Protein AF-A0A6B2LDW1-F1 (afdb_monomer)

Mean predicted aligned error: 9.7 Å

pLDDT: mean 86.17, std 16.66, range [39.03, 98.69]

Nearest PDB structures (foldseek):
  2ije-assembly1_S  TM=9.402E-01  e=8.474E-09  Mus musculus
  3qxl-assembly1_A  TM=9.748E-01  e=2.095E-08  Homo sapiens
  4urz-assembly1_S  TM=8.364E-01  e=1.600E-09  Homo sapiens
  3qxl-assembly2_B  TM=9.728E-01  e=4.080E-08  Homo sapiens
  2byv-assembly1_E  TM=8.819E-01  e=1.676E-06  Mus musculus

InterPro domains:
  IPR001895 Ras guanine-nucleotide exchange factors catalytic domain [PF00617] (77-226)
  IPR001895 Ras guanine-nucleotide exchange factors catalytic domain [PS50009] (74-226)
  IPR001895 Ras guanine-nucleotide exchange factors catalytic domain [SM00147] (70-226)
  IPR008937 Ras-like guanine nucleotide exchange factor [PTHR23113] (3-226)
  IPR023578 Ras guanine nucleotide exchange factor domain superfamily [SSF48366] (2-226)
  IPR036964 Ras guanine-nucleotide exchange factor, catalytic domain superfamily [G3DSA:1.10.840.10] (64-226)

Radius of gyration: 23.69 Å; Cα contacts (8 Å, |Δi|>4): 166; chains: 1; bounding box: 46×39×71 Å

Solvent-accessible surface area (backbone atoms only — not comparable to full-atom values): 12938 Å² total; per-residue (Å²): 110,69,68,59,51,48,54,52,48,41,57,70,41,94,58,33,61,60,48,71,38,68,68,52,33,50,52,52,51,50,49,49,70,77,52,84,45,75,71,55,56,58,51,53,65,55,54,79,68,62,90,70,76,80,75,77,78,79,90,71,95,69,82,89,80,77,90,73,56,74,88,78,50,57,48,69,60,53,40,48,53,52,49,53,53,50,48,60,34,53,75,61,43,55,73,71,26,60,45,93,53,24,62,76,46,98,60,14,75,78,50,12,45,42,56,49,49,42,55,49,48,42,51,48,54,19,50,50,53,48,50,55,46,68,68,42,87,48,59,68,57,31,28,54,47,48,49,49,52,48,52,29,38,54,52,20,55,78,54,37,30,47,45,64,30,48,30,48,52,55,31,54,69,28,68,86,50,59,68,43,52,73,26,66,72,67,45,56,67,68,54,51,53,53,49,52,52,52,48,58,38,67,30,68,61,84,78,27,45,52,41,54,53,54,60,69,69,52,57,93,88,57,77,66,40,111

Structure (mmCIF, N/CA/C/O backbone):
data_AF-A0A6B2LDW1-F1
#
_entry.id   AF-A0A6B2LDW1-F1
#
loop_
_atom_site.group_PDB
_atom_site.id
_atom_site.type_symbol
_atom_site.label_atom_id
_atom_site.label_alt_id
_atom_site.label_comp_id
_atom_site.label_asym_id
_atom_site.label_entity_id
_atom_site.label_seq_id
_atom_site.pdbx_PDB_ins_code
_atom_site.Cartn_x
_atom_site.Cartn_y
_atom_site.Cartn_z
_atom_site.occupancy
_atom_site.B_iso_or_equiv
_atom_site.auth_seq_id
_atom_site.auth_comp_id
_atom_site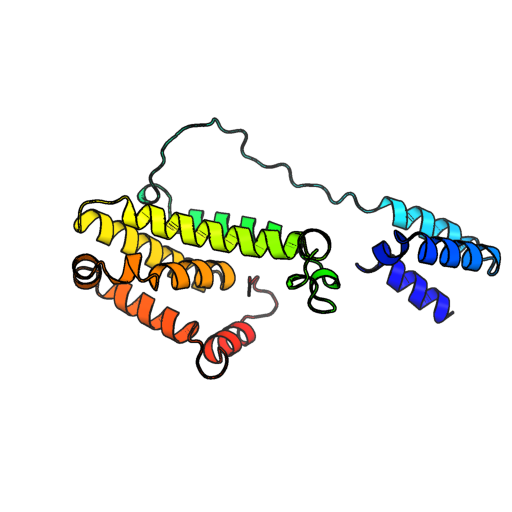.auth_asym_id
_atom_site.auth_atom_id
_atom_site.pdbx_PDB_model_num
ATOM 1 N N . MET A 1 1 ? 22.329 -15.944 -38.509 1.00 60.09 1 MET A N 1
ATOM 2 C CA . MET A 1 1 ? 21.035 -16.367 -37.919 1.00 60.09 1 MET A CA 1
ATOM 3 C C . MET A 1 1 ? 20.907 -15.996 -36.440 1.00 60.09 1 MET A C 1
ATOM 5 O O . MET A 1 1 ? 19.969 -15.282 -36.121 1.00 60.09 1 MET A O 1
ATOM 9 N N . ALA A 1 2 ? 21.839 -16.378 -35.551 1.00 74.50 2 ALA A N 1
ATOM 10 C CA . ALA A 1 2 ? 21.752 -16.047 -34.116 1.00 74.50 2 ALA A CA 1
ATOM 11 C C . ALA A 1 2 ? 21.755 -14.531 -33.812 1.00 74.50 2 ALA A C 1
ATOM 13 O O . ALA A 1 2 ? 20.896 -14.057 -33.080 1.00 74.50 2 ALA A O 1
ATOM 14 N N . ILE A 1 3 ? 22.647 -13.757 -34.447 1.00 77.00 3 ILE A N 1
ATOM 15 C CA . ILE A 1 3 ? 22.740 -12.292 -34.264 1.00 77.00 3 ILE A CA 1
ATOM 16 C C . ILE A 1 3 ? 21.426 -11.591 -34.646 1.00 77.00 3 ILE A C 1
ATOM 18 O O . ILE A 1 3 ? 20.915 -10.767 -33.897 1.00 77.00 3 ILE A O 1
ATOM 22 N N . LEU A 1 4 ? 20.830 -11.976 -35.779 1.00 71.88 4 LEU A N 1
ATOM 23 C CA . LEU A 1 4 ? 19.545 -11.432 -36.232 1.00 71.88 4 LEU A CA 1
ATOM 24 C C . LEU A 1 4 ? 18.399 -11.797 -35.284 1.00 71.88 4 LEU A C 1
ATOM 26 O O . LEU A 1 4 ? 17.507 -10.984 -35.068 1.00 71.88 4 LEU A O 1
ATOM 30 N N . SER A 1 5 ? 18.428 -13.000 -34.704 1.00 76.19 5 SER A N 1
ATOM 31 C CA . SER A 1 5 ? 17.449 -13.415 -33.698 1.00 76.19 5 SER A CA 1
ATOM 32 C C . SER A 1 5 ? 17.546 -12.560 -32.437 1.00 76.19 5 SER A C 1
ATOM 34 O O . SER A 1 5 ? 16.517 -12.163 -31.906 1.00 76.19 5 SER A O 1
ATOM 36 N N . ILE A 1 6 ? 18.765 -12.236 -31.994 1.00 82.38 6 ILE A N 1
ATOM 37 C CA . ILE A 1 6 ? 19.001 -11.385 -30.821 1.00 82.38 6 ILE A CA 1
ATOM 38 C C . ILE A 1 6 ? 18.531 -9.956 -31.091 1.00 82.38 6 ILE A C 1
ATOM 40 O O . ILE A 1 6 ? 17.773 -9.424 -30.295 1.00 82.38 6 ILE A O 1
ATOM 44 N N . ILE A 1 7 ? 18.905 -9.352 -32.225 1.00 78.31 7 ILE A N 1
ATOM 45 C CA . ILE A 1 7 ? 18.465 -7.989 -32.583 1.00 78.31 7 ILE A CA 1
ATOM 46 C C . ILE A 1 7 ? 16.939 -7.926 -32.707 1.00 78.31 7 ILE A C 1
ATOM 48 O O . ILE A 1 7 ? 16.308 -6.972 -32.258 1.00 78.31 7 ILE A O 1
ATOM 52 N N . LYS A 1 8 ? 16.326 -8.962 -33.288 1.00 74.31 8 LYS A N 1
ATOM 53 C CA . LYS A 1 8 ? 14.872 -9.060 -33.408 1.00 74.31 8 LYS A CA 1
ATOM 54 C C . LYS A 1 8 ? 14.188 -9.172 -32.050 1.00 74.31 8 LYS A C 1
ATOM 56 O O . LYS A 1 8 ? 13.141 -8.563 -31.873 1.00 74.31 8 LYS A O 1
ATOM 61 N N . GLU A 1 9 ? 14.747 -9.942 -31.125 1.00 79.88 9 GLU A N 1
ATOM 62 C CA . GLU A 1 9 ? 14.213 -10.054 -29.768 1.00 79.88 9 GLU A CA 1
ATOM 63 C C . GLU A 1 9 ? 14.418 -8.750 -28.986 1.00 79.88 9 GLU A C 1
ATOM 65 O O . GLU A 1 9 ? 13.498 -8.265 -28.337 1.00 79.88 9 GLU A O 1
ATOM 70 N N . TRP A 1 10 ? 15.576 -8.109 -29.140 1.00 82.38 10 TRP A N 1
ATOM 71 C CA . TRP A 1 10 ? 15.894 -6.822 -28.522 1.00 82.38 10 TRP A CA 1
ATOM 72 C C . TRP A 1 10 ? 14.912 -5.726 -28.960 1.00 82.38 10 TRP A C 1
ATOM 74 O O . TRP A 1 10 ? 14.345 -5.036 -28.124 1.00 82.38 10 TRP A O 1
ATOM 84 N N . LEU A 1 11 ? 14.616 -5.633 -30.259 1.00 76.50 11 LEU A N 1
ATOM 85 C CA . LEU A 1 11 ? 13.654 -4.662 -30.796 1.00 76.50 11 LEU A CA 1
ATOM 86 C C . LEU A 1 11 ? 12.189 -4.964 -30.447 1.00 76.50 11 LEU A C 1
ATOM 88 O O . LEU A 1 11 ? 11.347 -4.077 -30.550 1.00 76.50 11 LEU A O 1
ATOM 92 N N . LYS A 1 12 ? 11.858 -6.217 -30.113 1.00 72.62 12 LYS A N 1
ATOM 93 C CA . LYS A 1 12 ? 10.487 -6.644 -29.781 1.00 72.62 12 LYS A CA 1
ATOM 94 C C . LYS A 1 12 ? 10.164 -6.582 -28.296 1.00 72.62 12 LYS A C 1
ATOM 96 O O . LYS A 1 12 ? 8.989 -6.548 -27.944 1.00 72.62 12 LYS A O 1
ATOM 101 N N . THR A 1 13 ? 11.184 -6.684 -27.458 1.00 73.31 13 THR A N 1
ATOM 102 C CA . THR A 1 13 ? 11.059 -6.629 -26.003 1.00 73.31 13 THR A CA 1
ATOM 103 C C . THR A 1 13 ? 11.029 -5.177 -25.529 1.00 73.31 13 THR A C 1
ATOM 105 O O . THR A 1 13 ? 11.226 -4.249 -26.313 1.00 73.31 13 THR A O 1
ATOM 108 N N . ASP A 1 14 ? 10.823 -4.973 -24.227 1.00 65.38 14 ASP A N 1
ATOM 109 C CA . ASP A 1 14 ? 10.782 -3.643 -23.597 1.00 65.38 14 ASP A CA 1
ATOM 110 C C . ASP A 1 14 ? 12.067 -2.811 -23.815 1.00 65.38 14 ASP A C 1
ATOM 112 O O . ASP A 1 14 ? 12.065 -1.597 -23.619 1.00 65.38 14 ASP A O 1
ATOM 116 N N . TYR A 1 15 ? 13.151 -3.454 -24.260 1.00 74.88 15 TYR A N 1
ATOM 117 C CA . TYR A 1 15 ? 14.449 -2.859 -24.579 1.00 74.88 15 TYR A CA 1
ATOM 118 C C . TYR A 1 15 ? 14.516 -2.215 -25.979 1.00 74.88 15 TYR A C 1
ATOM 120 O O . TYR A 1 15 ? 15.538 -1.639 -26.345 1.00 74.88 15 TYR A O 1
ATOM 128 N N . GLY A 1 16 ? 13.443 -2.261 -26.778 1.00 70.94 16 GLY A N 1
ATOM 129 C CA . GLY A 1 16 ? 13.410 -1.646 -28.113 1.00 70.94 16 GLY A CA 1
ATOM 130 C C . GLY A 1 16 ? 13.663 -0.130 -28.113 1.00 70.94 16 GLY A C 1
ATOM 131 O O . GLY A 1 16 ? 14.147 0.411 -29.107 1.00 70.94 16 GLY A O 1
ATOM 132 N N . ARG A 1 17 ? 13.417 0.548 -26.984 1.00 68.31 17 ARG A N 1
ATOM 133 C CA . ARG A 1 17 ? 13.721 1.976 -26.791 1.00 68.31 17 ARG A CA 1
ATOM 134 C C . ARG A 1 17 ? 15.203 2.294 -26.659 1.00 68.31 17 ARG A C 1
ATOM 136 O O . ARG A 1 17 ? 15.569 3.449 -26.838 1.00 68.31 17 ARG A O 1
ATOM 143 N N . ASP A 1 18 ? 16.069 1.303 -26.446 1.00 77.44 18 ASP A N 1
ATOM 144 C CA . ASP A 1 18 ? 17.518 1.523 -26.523 1.00 77.44 18 ASP A CA 1
ATOM 145 C C . ASP A 1 18 ? 17.906 2.113 -27.891 1.00 77.44 18 ASP A C 1
ATOM 147 O O . ASP A 1 18 ? 18.888 2.839 -28.005 1.00 77.44 18 ASP A O 1
ATOM 151 N N . PHE A 1 19 ? 17.108 1.851 -28.933 1.00 75.56 19 PHE A N 1
ATOM 152 C CA . PHE A 1 19 ? 17.287 2.387 -30.282 1.00 75.56 19 PHE A CA 1
ATOM 153 C C . PHE A 1 19 ? 16.626 3.760 -30.510 1.00 75.56 19 PHE A C 1
ATOM 155 O O . PHE A 1 19 ? 16.678 4.271 -31.626 1.00 75.56 19 PHE A O 1
ATOM 162 N N . GLU A 1 20 ? 16.020 4.380 -29.491 1.00 73.50 20 GLU A N 1
ATOM 163 C CA . GLU A 1 20 ? 15.745 5.827 -29.495 1.00 73.50 20 GLU A CA 1
ATOM 164 C C . GLU A 1 20 ? 17.042 6.631 -29.304 1.00 73.50 20 GLU A C 1
ATOM 166 O O . GLU A 1 20 ? 17.121 7.784 -29.731 1.00 73.50 20 GLU A O 1
ATOM 171 N N . ASP A 1 21 ? 18.079 6.017 -28.718 1.00 79.12 21 ASP A N 1
ATOM 172 C CA . ASP A 1 21 ? 19.420 6.591 -28.674 1.00 79.12 21 ASP A CA 1
ATOM 173 C C . ASP A 1 21 ? 19.982 6.754 -30.093 1.00 79.12 21 ASP A C 1
ATOM 175 O O . ASP A 1 21 ? 20.061 5.811 -30.886 1.00 79.12 21 ASP A O 1
ATOM 179 N N . GLU A 1 22 ? 20.411 7.975 -30.410 1.00 77.44 22 GLU A N 1
ATOM 180 C CA . GLU A 1 22 ? 20.857 8.360 -31.749 1.00 77.44 22 GLU A CA 1
ATOM 181 C C . GLU A 1 22 ? 22.055 7.525 -32.222 1.00 77.44 22 GLU A C 1
ATOM 183 O O . GLU A 1 22 ? 22.146 7.143 -33.395 1.00 77.44 22 GLU A O 1
ATOM 188 N N . LYS A 1 23 ? 22.964 7.183 -31.304 1.00 82.38 23 LYS A N 1
ATOM 189 C CA . LYS A 1 23 ? 24.167 6.416 -31.621 1.00 82.38 23 LYS A CA 1
ATOM 190 C C . LYS A 1 23 ? 23.817 4.961 -31.904 1.00 82.38 23 LYS A C 1
ATOM 192 O O . LYS A 1 23 ? 24.291 4.418 -32.904 1.00 82.38 23 LYS A O 1
ATOM 197 N N . LEU A 1 24 ? 22.984 4.334 -31.073 1.00 81.38 24 LEU A N 1
ATOM 198 C CA . LEU A 1 24 ? 22.562 2.951 -31.298 1.00 81.38 24 LEU A CA 1
ATOM 199 C C . LEU A 1 24 ? 21.689 2.824 -32.551 1.00 81.38 24 LEU A C 1
ATOM 201 O O . LEU A 1 24 ? 21.872 1.889 -33.331 1.00 81.38 24 LEU A O 1
ATOM 205 N N . ASN A 1 25 ? 20.809 3.793 -32.805 1.00 78.75 25 ASN A N 1
ATOM 206 C CA . ASN A 1 25 ? 20.004 3.833 -34.022 1.00 78.75 25 ASN A CA 1
ATOM 207 C C . ASN A 1 25 ? 20.870 3.973 -35.282 1.00 78.75 25 ASN A C 1
ATOM 209 O O . ASN A 1 25 ? 20.646 3.286 -36.280 1.00 78.75 25 ASN A O 1
ATOM 213 N N . THR A 1 26 ? 21.906 4.816 -35.228 1.00 81.81 26 THR A N 1
ATOM 214 C CA . THR A 1 26 ? 22.863 4.978 -36.332 1.00 81.81 26 THR A CA 1
ATOM 215 C C . THR A 1 26 ? 23.601 3.671 -36.613 1.00 81.81 26 THR A C 1
ATOM 217 O O . THR A 1 26 ? 23.694 3.256 -37.768 1.00 81.81 26 THR A O 1
ATOM 220 N N . LEU A 1 27 ? 24.064 2.980 -35.567 1.00 84.00 27 LEU A N 1
ATOM 221 C CA . LEU A 1 27 ? 24.711 1.671 -35.694 1.00 84.00 27 LEU A CA 1
ATOM 222 C C . LEU A 1 27 ? 23.750 0.608 -36.248 1.00 84.00 27 LEU A C 1
ATOM 224 O O . LEU A 1 27 ? 24.141 -0.182 -37.105 1.00 84.00 27 LEU A O 1
ATOM 228 N N . LEU A 1 28 ? 22.481 0.614 -35.825 1.00 81.06 28 LEU A N 1
ATOM 229 C CA . LEU A 1 28 ? 21.452 -0.270 -36.378 1.00 81.06 28 LEU A CA 1
ATOM 230 C C . LEU A 1 28 ? 21.213 0.017 -37.868 1.00 81.06 28 LEU A C 1
ATOM 232 O O . LEU A 1 28 ? 21.075 -0.914 -38.661 1.00 81.06 28 LEU A O 1
ATOM 236 N N . C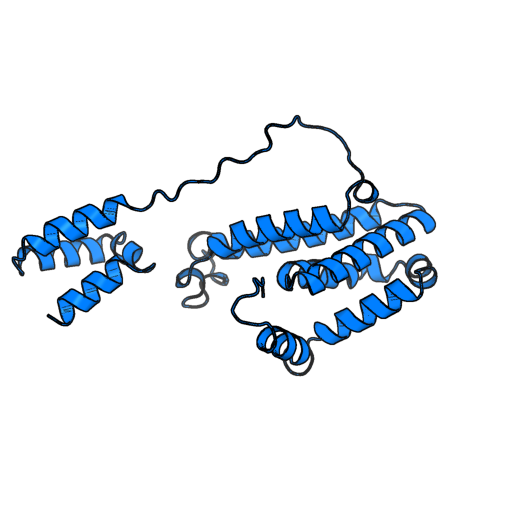YS A 1 29 ? 21.185 1.289 -38.268 1.00 76.44 29 CYS A N 1
ATOM 237 C CA . CYS A 1 29 ? 21.048 1.692 -39.667 1.00 76.44 29 CYS A CA 1
ATOM 238 C C . CYS A 1 29 ? 22.254 1.271 -40.516 1.00 76.44 29 CYS A C 1
ATOM 240 O O . CYS A 1 29 ? 22.065 0.745 -41.610 1.00 76.44 29 CYS A O 1
ATOM 242 N N . GLN A 1 30 ? 23.477 1.436 -40.008 1.00 81.62 30 GLN A N 1
ATOM 243 C CA . GLN A 1 30 ? 24.693 0.958 -40.676 1.00 81.62 30 GLN A CA 1
ATOM 244 C C . GLN A 1 30 ? 24.670 -0.564 -40.844 1.00 81.62 30 GLN A C 1
ATOM 246 O O . GLN A 1 30 ? 24.868 -1.067 -41.948 1.00 81.62 30 GLN A O 1
ATOM 251 N N . PHE A 1 31 ? 24.310 -1.292 -39.784 1.00 81.25 31 PHE A N 1
ATOM 252 C CA . PHE A 1 31 ? 24.178 -2.744 -39.826 1.00 81.25 31 PHE A CA 1
ATOM 253 C C . PHE A 1 31 ? 23.151 -3.204 -40.874 1.00 81.25 31 PHE A C 1
ATOM 255 O O . PHE A 1 31 ? 23.432 -4.131 -41.632 1.00 81.25 31 PHE A O 1
ATOM 262 N N . LYS A 1 32 ? 21.992 -2.528 -40.972 1.00 74.62 32 LYS A N 1
ATOM 263 C CA . LYS A 1 32 ? 20.973 -2.787 -42.009 1.00 74.62 32 LYS A CA 1
ATOM 264 C C . LYS A 1 32 ? 21.536 -2.641 -43.429 1.00 74.62 32 LYS A C 1
ATOM 266 O O . LYS A 1 32 ? 21.248 -3.474 -44.280 1.00 74.62 32 LYS A O 1
ATOM 271 N N . VAL A 1 33 ? 22.321 -1.590 -43.680 1.00 73.94 33 VAL A N 1
ATOM 272 C CA . VAL A 1 33 ? 22.901 -1.302 -45.006 1.00 73.94 33 VAL A CA 1
ATOM 273 C C . VAL A 1 33 ? 23.977 -2.321 -45.378 1.00 73.94 33 VAL A C 1
ATOM 275 O O . VAL A 1 33 ? 24.021 -2.786 -46.514 1.00 73.94 33 VAL A O 1
ATOM 278 N N . GLU A 1 34 ? 24.830 -2.692 -44.425 1.00 73.88 34 GLU A N 1
ATOM 279 C CA . GLU A 1 34 ? 25.913 -3.654 -44.651 1.00 73.88 34 GLU A CA 1
ATOM 280 C C . GLU A 1 34 ? 25.405 -5.097 -44.802 1.00 73.88 34 GLU A C 1
ATOM 282 O O . GLU A 1 34 ? 26.038 -5.913 -45.471 1.00 73.88 34 GLU A O 1
ATOM 287 N N . HIS A 1 35 ? 24.261 -5.424 -44.193 1.00 69.62 35 HIS A N 1
ATOM 288 C CA . HIS A 1 35 ? 23.714 -6.778 -44.136 1.00 69.62 35 HIS A CA 1
ATOM 289 C C . HIS A 1 35 ? 22.334 -6.800 -44.811 1.00 69.62 35 HIS A C 1
ATOM 291 O O . HIS A 1 35 ? 21.298 -6.758 -44.148 1.00 69.62 35 HIS A O 1
ATOM 297 N N . VAL A 1 36 ? 22.339 -6.861 -46.150 1.00 59.22 36 VAL A N 1
ATOM 298 C CA . VAL A 1 36 ? 21.156 -6.803 -47.032 1.00 59.22 36 VAL A CA 1
ATOM 299 C C . VAL A 1 36 ? 20.178 -7.948 -46.741 1.00 59.22 36 VAL A C 1
ATOM 301 O O . VAL A 1 36 ? 20.240 -9.031 -47.323 1.00 59.22 36 VAL A O 1
ATOM 304 N N . HIS A 1 37 ? 19.238 -7.704 -45.835 1.00 60.69 37 HIS A N 1
ATOM 305 C CA . HIS A 1 37 ? 18.076 -8.554 -45.620 1.00 60.69 37 HIS A CA 1
ATOM 306 C C . HIS A 1 37 ? 16.816 -7.692 -45.743 1.00 60.69 37 HIS A C 1
ATOM 308 O O . HIS A 1 37 ? 16.375 -7.092 -44.765 1.00 60.69 37 HIS A O 1
ATOM 314 N N . ASP A 1 38 ? 16.194 -7.669 -46.927 1.00 58.28 38 ASP A N 1
ATOM 315 C CA . ASP A 1 38 ? 14.941 -6.937 -47.214 1.00 58.28 38 ASP A CA 1
ATOM 316 C C . ASP A 1 38 ? 13.814 -7.238 -46.204 1.00 58.28 38 ASP A C 1
ATOM 318 O O . ASP A 1 38 ? 12.991 -6.384 -45.868 1.00 58.28 38 ASP A O 1
ATOM 322 N N . TYR A 1 39 ? 13.819 -8.449 -45.640 1.00 55.41 39 TYR A N 1
ATOM 323 C CA . TYR A 1 39 ? 12.903 -8.880 -44.582 1.00 55.41 39 TYR A CA 1
ATOM 324 C C . TYR A 1 39 ? 13.119 -8.147 -43.240 1.00 55.41 39 TYR A C 1
ATOM 326 O O . TYR A 1 39 ? 12.173 -7.951 -42.476 1.00 55.41 39 TYR A O 1
ATOM 334 N N . LEU A 1 40 ? 14.353 -7.724 -42.947 1.00 56.44 40 LEU A N 1
ATOM 335 C CA . LEU A 1 40 ? 14.729 -6.985 -41.739 1.00 56.44 40 LEU A CA 1
ATOM 336 C C . LEU A 1 40 ? 14.228 -5.535 -41.804 1.00 56.44 40 LEU A C 1
ATOM 338 O O . LEU A 1 40 ? 13.706 -5.024 -40.816 1.00 56.44 40 LEU A O 1
ATOM 342 N N . HIS A 1 41 ? 14.317 -4.903 -42.978 1.00 60.03 41 HIS A N 1
ATOM 343 C CA . HIS A 1 41 ? 13.800 -3.552 -43.210 1.00 60.03 41 HIS A CA 1
ATOM 344 C C . HIS A 1 41 ? 12.289 -3.474 -42.954 1.00 60.03 41 HIS A C 1
ATOM 346 O O . HIS A 1 41 ? 11.846 -2.669 -42.137 1.00 60.03 41 HIS A O 1
ATOM 352 N N . GLN A 1 42 ? 11.504 -4.387 -43.541 1.00 61.09 42 GLN A N 1
ATOM 353 C CA . GLN A 1 42 ? 10.050 -4.414 -43.338 1.00 61.09 42 GLN A CA 1
ATOM 354 C C . GLN A 1 42 ? 9.632 -4.698 -41.885 1.00 61.09 42 GLN A C 1
ATOM 356 O O . GLN A 1 42 ? 8.619 -4.169 -41.429 1.00 61.09 42 GLN A O 1
ATOM 361 N N . GLN A 1 43 ? 10.379 -5.525 -41.141 1.00 57.72 43 GLN A N 1
ATOM 362 C CA . GLN A 1 43 ? 10.030 -5.852 -39.752 1.00 57.72 43 GLN A CA 1
ATOM 363 C C . GLN A 1 43 ? 10.403 -4.751 -38.761 1.00 57.72 43 GLN A C 1
ATOM 365 O O . GLN A 1 43 ? 9.643 -4.519 -37.822 1.00 57.72 43 GLN A O 1
ATOM 370 N N . ILE A 1 44 ? 11.523 -4.058 -38.967 1.00 59.94 44 ILE A N 1
ATOM 371 C CA . ILE A 1 44 ? 11.941 -2.963 -38.083 1.00 59.94 44 ILE A CA 1
ATOM 372 C C . ILE A 1 44 ? 11.014 -1.748 -38.261 1.00 59.94 44 ILE A C 1
ATOM 374 O O . ILE A 1 44 ? 10.560 -1.180 -37.268 1.00 59.94 44 ILE A O 1
ATOM 378 N N . ASP A 1 45 ? 10.622 -1.425 -39.497 1.00 63.38 45 ASP A N 1
ATOM 379 C CA . ASP A 1 45 ? 9.700 -0.314 -39.787 1.00 63.38 45 ASP A CA 1
ATOM 380 C C . ASP A 1 45 ? 8.260 -0.576 -39.296 1.00 63.38 45 ASP A C 1
ATOM 382 O O . ASP A 1 45 ? 7.501 0.358 -39.024 1.00 63.38 45 ASP A O 1
ATOM 386 N N . ALA A 1 46 ? 7.865 -1.849 -39.171 1.00 59.66 46 ALA A N 1
ATOM 387 C CA . ALA A 1 46 ? 6.576 -2.250 -38.611 1.00 59.66 46 ALA A CA 1
ATOM 388 C C . ALA A 1 46 ? 6.558 -2.229 -37.070 1.00 59.66 46 ALA A C 1
ATOM 390 O O . ALA A 1 46 ? 5.513 -1.944 -36.482 1.00 59.66 46 ALA A O 1
ATOM 391 N N . LEU A 1 47 ? 7.691 -2.515 -36.416 1.00 53.94 47 LEU A N 1
ATOM 392 C CA . LEU A 1 47 ? 7.818 -2.510 -34.952 1.00 53.94 47 LEU A CA 1
ATOM 393 C C . LEU A 1 47 ? 7.885 -1.086 -34.383 1.00 53.94 47 LEU A C 1
ATOM 395 O O . LEU A 1 47 ? 7.215 -0.811 -33.393 1.00 53.94 47 LEU A O 1
ATOM 399 N N . ALA A 1 48 ? 8.537 -0.149 -35.081 1.00 53.59 48 ALA A N 1
ATOM 400 C CA . ALA A 1 48 ? 8.563 1.274 -34.715 1.00 53.59 48 ALA A CA 1
ATOM 401 C C . ALA A 1 48 ? 7.175 1.962 -34.718 1.00 53.59 48 ALA A C 1
ATOM 403 O O . ALA A 1 48 ? 7.030 3.086 -34.247 1.00 53.59 48 ALA A O 1
ATOM 404 N N . LYS A 1 49 ? 6.135 1.309 -35.258 1.00 54.50 49 LYS A N 1
ATOM 405 C CA . LYS A 1 49 ? 4.763 1.843 -35.338 1.00 54.50 49 LYS A CA 1
ATOM 406 C C . LYS A 1 49 ? 3.825 1.342 -34.230 1.00 54.50 49 LYS A C 1
ATOM 408 O O . LYS A 1 49 ? 2.665 1.753 -34.225 1.00 54.50 49 LYS A O 1
ATOM 413 N N . LYS A 1 50 ? 4.263 0.442 -33.334 1.00 46.75 50 LYS A N 1
ATOM 414 C CA . LYS A 1 50 ? 3.345 -0.341 -32.480 1.00 46.75 50 LYS A CA 1
ATOM 415 C C . LYS A 1 50 ? 3.108 0.159 -31.046 1.00 46.75 50 LYS A C 1
ATOM 417 O O . LYS A 1 50 ? 2.239 -0.403 -30.386 1.00 46.75 50 LYS A O 1
ATOM 422 N N . ASP A 1 51 ? 3.719 1.259 -30.611 1.00 46.53 51 ASP A N 1
ATOM 423 C CA . ASP A 1 51 ? 3.513 1.802 -29.254 1.00 46.53 51 ASP A CA 1
ATOM 424 C C . ASP A 1 51 ? 2.377 2.831 -29.161 1.00 46.53 51 ASP A C 1
ATOM 426 O O . ASP A 1 51 ? 2.537 3.973 -28.733 1.00 46.53 51 ASP A O 1
ATOM 430 N N . LYS A 1 52 ? 1.170 2.405 -29.538 1.00 39.50 52 LYS A N 1
ATOM 431 C CA . LYS A 1 52 ? -0.066 3.049 -29.074 1.00 39.50 52 LYS A CA 1
ATOM 432 C C . LYS A 1 52 ? -0.975 1.987 -28.483 1.00 39.50 52 LYS A C 1
ATOM 434 O O . LYS A 1 52 ? -1.952 1.567 -29.098 1.00 39.50 52 LYS A O 1
ATOM 439 N N . VAL A 1 53 ? -0.623 1.529 -27.284 1.00 39.97 53 VAL A N 1
ATOM 440 C CA . VAL A 1 53 ? -1.558 0.777 -26.449 1.00 39.97 53 VAL A CA 1
ATOM 441 C C . VAL A 1 53 ? -2.736 1.697 -26.141 1.00 39.97 53 VAL A C 1
ATOM 443 O O . VAL A 1 53 ? -2.565 2.844 -25.726 1.00 39.97 53 VAL A O 1
ATOM 446 N N . ASN A 1 54 ? -3.937 1.195 -26.422 1.00 39.03 54 ASN A N 1
ATOM 447 C CA . ASN A 1 54 ? -5.194 1.874 -26.158 1.00 39.03 54 ASN A CA 1
ATOM 448 C C . ASN A 1 54 ? -5.279 2.236 -24.674 1.00 39.03 54 ASN A C 1
ATOM 450 O O . ASN A 1 54 ? -5.429 1.361 -23.824 1.00 39.03 54 ASN A O 1
ATOM 454 N N . ALA A 1 55 ? -5.232 3.534 -24.380 1.00 39.81 55 ALA A N 1
ATOM 455 C CA . ALA A 1 55 ? -5.695 4.054 -23.109 1.00 39.81 55 ALA A CA 1
ATOM 456 C C . ALA A 1 55 ? -7.174 3.673 -22.971 1.00 39.81 55 ALA A C 1
ATOM 458 O O . ALA A 1 55 ? -8.019 4.134 -23.747 1.00 39.81 55 ALA A O 1
ATOM 459 N N . ASN A 1 56 ? -7.483 2.804 -22.010 1.00 44.03 56 ASN A N 1
ATOM 460 C CA . ASN A 1 56 ? -8.861 2.581 -21.604 1.00 44.03 56 ASN A CA 1
ATOM 461 C C . ASN A 1 56 ? -9.446 3.943 -21.226 1.00 44.03 56 ASN A C 1
ATOM 463 O O . ASN A 1 56 ? -8.906 4.656 -20.379 1.00 44.03 56 ASN A O 1
ATOM 467 N N . LYS A 1 57 ? -10.513 4.343 -21.923 1.00 42.47 57 LYS A N 1
ATOM 468 C CA . LYS A 1 57 ? -11.211 5.594 -21.641 1.00 42.47 57 LYS A CA 1
ATOM 469 C C . LYS A 1 57 ? -11.726 5.527 -20.208 1.00 42.47 57 LYS A C 1
ATOM 471 O O . LYS A 1 57 ? -12.529 4.656 -19.888 1.00 42.47 57 LYS A O 1
ATOM 476 N N . SER A 1 58 ? -11.256 6.458 -19.384 1.00 43.25 58 SER A N 1
ATOM 477 C CA . SER A 1 58 ? -11.787 6.700 -18.047 1.00 43.25 58 SER A CA 1
ATOM 478 C C . SER A 1 58 ? -13.307 6.867 -18.120 1.00 43.25 58 SER A C 1
ATOM 480 O O . SER A 1 58 ? -13.815 7.703 -18.871 1.00 43.25 58 SER A O 1
ATOM 482 N N . VAL A 1 59 ? -14.028 6.046 -17.357 1.00 50.56 59 VAL A N 1
ATOM 483 C CA . VAL A 1 59 ? -15.486 6.108 -17.202 1.00 50.56 59 VAL A CA 1
ATOM 484 C C . VAL A 1 59 ? -15.810 6.942 -15.967 1.00 50.56 59 VAL A C 1
ATOM 486 O O . VAL A 1 59 ? -16.499 6.479 -15.075 1.00 50.56 59 VAL A O 1
ATOM 489 N N . VAL A 1 60 ? -15.305 8.174 -15.872 1.00 49.53 60 VAL A N 1
ATOM 490 C CA . VAL A 1 60 ? -15.860 9.154 -14.926 1.00 49.53 60 VAL A CA 1
ATOM 491 C C . VAL A 1 60 ? -15.741 10.561 -15.509 1.00 49.53 60 VAL A C 1
ATOM 493 O O . VAL A 1 60 ? -14.827 11.323 -15.213 1.00 49.53 60 VAL A O 1
ATOM 496 N N . SER A 1 61 ? -16.707 10.935 -16.344 1.00 44.56 61 SER A N 1
ATOM 497 C CA . SER A 1 61 ? -17.077 12.338 -16.522 1.00 44.56 61 SER A CA 1
ATOM 498 C C . SER A 1 61 ? -18.128 12.670 -15.460 1.00 44.56 61 SER A C 1
ATOM 500 O O . SER A 1 61 ? -19.325 12.518 -15.698 1.00 44.56 61 SER A O 1
ATOM 502 N N . GLY A 1 62 ? -17.672 13.048 -14.265 1.00 39.56 62 GLY A N 1
ATOM 503 C CA . GLY A 1 62 ? -18.519 13.384 -13.122 1.00 39.56 62 GLY A CA 1
ATOM 504 C C . GLY A 1 62 ? -17.978 14.609 -12.393 1.00 39.56 62 GLY A C 1
ATOM 505 O O . GLY A 1 62 ? -16.801 14.681 -12.068 1.00 39.56 62 GLY A O 1
ATOM 506 N N . SER A 1 63 ? -18.850 15.591 -12.203 1.00 39.34 63 SER A N 1
ATOM 507 C CA . SER A 1 63 ? -18.622 16.951 -11.712 1.00 39.34 63 SER A CA 1
ATOM 508 C C . SER A 1 63 ? -17.801 17.091 -10.423 1.00 39.34 63 SER A C 1
ATOM 510 O O . SER A 1 63 ? -18.059 16.432 -9.419 1.00 39.34 63 SER A O 1
ATOM 512 N N . TYR A 1 64 ? -16.901 18.074 -10.445 1.00 44.22 64 TYR A N 1
ATOM 513 C CA . TYR A 1 64 ? -16.185 18.660 -9.314 1.00 44.22 64 TYR A CA 1
ATOM 514 C C . TYR A 1 64 ? -17.112 19.009 -8.129 1.00 44.22 64 TYR A C 1
ATOM 516 O O . TYR A 1 64 ? -18.082 19.744 -8.309 1.00 44.22 64 TYR A O 1
ATOM 524 N N . GLY A 1 65 ? -16.759 18.577 -6.909 1.00 46.59 65 GLY A N 1
ATOM 525 C CA . GLY A 1 65 ? -17.056 19.367 -5.702 1.00 46.59 65 GLY A CA 1
ATOM 526 C C . GLY A 1 65 ? -17.915 18.773 -4.580 1.00 46.59 65 GLY A C 1
ATOM 527 O O . GLY A 1 65 ? -18.320 19.541 -3.711 1.00 46.59 65 GLY A O 1
ATOM 528 N N . LEU A 1 66 ? -18.185 17.467 -4.517 1.00 49.66 66 LEU A N 1
ATOM 529 C CA . LEU A 1 66 ? -18.802 16.891 -3.312 1.00 49.66 66 LEU A CA 1
ATOM 530 C C . LEU A 1 66 ? -17.720 16.552 -2.278 1.00 49.66 66 LEU A C 1
ATOM 532 O O . LEU A 1 66 ? -16.827 15.747 -2.538 1.00 49.66 66 LEU A O 1
ATOM 536 N N . HIS A 1 67 ? -17.786 17.187 -1.103 1.00 62.31 67 HIS A N 1
ATOM 537 C CA . HIS A 1 67 ? -17.023 16.771 0.078 1.00 62.31 67 HIS A CA 1
ATOM 538 C C . HIS A 1 67 ? -17.632 15.459 0.586 1.00 62.31 67 HIS A C 1
ATOM 540 O O . HIS A 1 67 ? -18.503 15.472 1.445 1.00 62.31 67 HIS A O 1
ATOM 546 N N . ILE A 1 68 ? -17.244 14.345 -0.035 1.00 73.81 68 ILE A N 1
ATOM 547 C CA . ILE A 1 68 ? -17.658 12.999 0.372 1.00 73.81 68 ILE A CA 1
ATOM 548 C C . ILE A 1 68 ? -16.791 12.595 1.563 1.00 73.81 68 ILE A C 1
ATOM 550 O O . ILE A 1 68 ? -15.559 12.693 1.514 1.00 73.81 68 ILE A O 1
ATOM 554 N N . SER A 1 69 ? -17.429 12.173 2.650 1.00 85.19 69 SER A N 1
ATOM 555 C CA . SER A 1 69 ? -16.717 11.618 3.797 1.00 85.19 69 SER A CA 1
ATOM 556 C C . SER A 1 69 ? -16.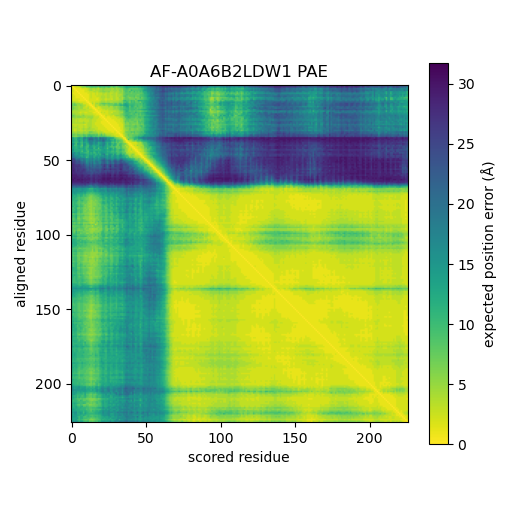186 10.231 3.443 1.00 85.19 69 SER A C 1
ATOM 558 O O . SER A 1 69 ? -16.884 9.444 2.814 1.00 85.19 69 SER A O 1
ATOM 560 N N . VAL A 1 70 ? -14.979 9.876 3.894 1.00 90.25 70 VAL A N 1
ATOM 561 C CA . VAL A 1 70 ? -14.437 8.522 3.663 1.00 90.25 70 VAL A CA 1
ATOM 562 C C . VAL A 1 70 ? -15.362 7.434 4.227 1.00 90.25 70 VAL A C 1
ATOM 564 O O . VAL A 1 70 ? -15.487 6.365 3.646 1.00 90.25 70 VAL A O 1
ATOM 567 N N . LEU A 1 71 ? -16.082 7.748 5.309 1.00 91.75 71 LEU A N 1
ATOM 568 C CA . LEU A 1 71 ? -17.041 6.849 5.955 1.00 91.75 71 LEU A CA 1
ATOM 569 C C . LEU A 1 71 ? -18.304 6.591 5.115 1.00 91.75 71 LEU A C 1
ATOM 571 O O . LEU A 1 71 ? -19.060 5.679 5.430 1.00 91.75 71 LEU A O 1
ATOM 575 N N . GLU A 1 72 ? -18.556 7.392 4.076 1.00 91.81 72 GLU A N 1
ATOM 576 C CA . GLU A 1 72 ? -19.682 7.208 3.146 1.00 91.81 72 GLU A CA 1
ATOM 577 C C . GLU A 1 72 ? -19.327 6.271 1.983 1.00 91.81 72 GLU A C 1
ATOM 579 O O . GLU A 1 72 ? -20.209 5.859 1.231 1.00 91.81 72 GLU A O 1
ATOM 584 N N . ILE A 1 73 ? -18.045 5.934 1.825 1.00 94.44 73 ILE A N 1
ATOM 585 C CA . ILE A 1 73 ? -17.548 5.060 0.765 1.00 94.44 73 ILE A CA 1
ATOM 586 C C . ILE A 1 73 ? -17.429 3.647 1.327 1.00 94.44 73 ILE A C 1
ATOM 588 O O . ILE A 1 73 ? -16.763 3.442 2.340 1.00 94.44 73 ILE A O 1
ATOM 592 N N . ASP A 1 74 ? -18.019 2.662 0.651 1.00 95.75 74 ASP A N 1
ATOM 593 C CA . ASP A 1 74 ? -17.817 1.253 0.997 1.00 95.75 74 ASP A CA 1
ATOM 594 C C . ASP A 1 74 ? -16.309 0.922 0.964 1.00 95.75 74 ASP A C 1
ATOM 596 O O . ASP A 1 74 ? -15.670 1.119 -0.078 1.00 95.75 74 ASP A O 1
ATOM 600 N N . PRO A 1 75 ? -15.714 0.435 2.071 1.00 97.38 75 PRO A N 1
ATOM 601 C CA . PRO A 1 75 ? -14.290 0.113 2.119 1.00 97.38 75 PRO A CA 1
ATOM 602 C C . PRO A 1 75 ? -13.882 -0.931 1.070 1.00 97.38 75 PRO A C 1
ATOM 604 O O . PRO A 1 75 ? -12.757 -0.876 0.577 1.00 97.38 75 PRO A O 1
ATOM 607 N N . VAL A 1 76 ? -14.786 -1.829 0.657 1.00 97.62 76 VAL A N 1
ATOM 608 C CA . VAL A 1 76 ? -14.510 -2.792 -0.422 1.00 97.62 76 VAL A CA 1
ATOM 609 C C . VAL A 1 76 ? -14.351 -2.082 -1.764 1.00 97.62 76 VAL A C 1
ATOM 611 O O . VAL A 1 76 ? -13.460 -2.415 -2.546 1.00 97.62 76 VAL A O 1
ATOM 614 N N . GLU A 1 77 ? -15.197 -1.093 -2.049 1.00 97.12 77 GLU A N 1
ATOM 615 C CA . GLU A 1 77 ? -15.103 -0.333 -3.293 1.00 97.12 77 GLU A CA 1
ATOM 616 C C . GLU A 1 77 ? -13.868 0.570 -3.298 1.00 97.12 77 GLU A C 1
ATOM 618 O O . GLU A 1 77 ? -13.148 0.623 -4.294 1.00 97.12 77 GLU A O 1
ATOM 623 N N . LEU A 1 78 ? -13.553 1.202 -2.165 1.00 97.44 78 LEU A N 1
ATOM 624 C CA . LEU A 1 78 ? -12.326 1.981 -2.032 1.00 97.44 78 LEU A CA 1
ATOM 625 C C . LEU A 1 78 ? -11.076 1.110 -2.253 1.00 97.44 78 LEU A C 1
ATOM 627 O O . LEU A 1 78 ? -10.181 1.521 -2.991 1.00 97.44 78 LEU A O 1
ATOM 631 N N . ALA A 1 79 ? -11.027 -0.100 -1.683 1.00 98.19 79 ALA A N 1
ATOM 632 C CA . ALA A 1 79 ? -9.921 -1.038 -1.893 1.00 98.19 79 ALA A CA 1
ATOM 633 C C . ALA A 1 79 ? -9.747 -1.409 -3.373 1.00 98.19 79 ALA A C 1
ATOM 635 O O . ALA A 1 79 ? -8.622 -1.426 -3.878 1.00 98.19 79 ALA A O 1
ATOM 636 N N . LYS A 1 80 ? -10.847 -1.651 -4.099 1.00 97.56 80 LYS A N 1
ATOM 637 C CA . LYS A 1 80 ? -10.812 -1.920 -5.546 1.00 97.56 80 LYS A CA 1
ATOM 638 C C . LYS A 1 80 ? -10.259 -0.746 -6.335 1.00 97.56 80 LYS A C 1
ATOM 640 O O . LYS A 1 80 ? -9.385 -0.959 -7.168 1.00 97.56 80 LYS A O 1
ATOM 645 N N . GLN A 1 81 ? -10.731 0.472 -6.072 1.00 97.56 81 GLN A N 1
ATOM 646 C CA . GLN A 1 81 ? -10.261 1.654 -6.798 1.00 97.56 81 GLN A CA 1
ATOM 647 C C . GLN A 1 81 ? -8.781 1.935 -6.521 1.00 97.56 81 GLN A C 1
ATOM 649 O O . GLN A 1 81 ? -8.026 2.173 -7.460 1.00 97.56 81 GLN A O 1
ATOM 654 N N . LEU A 1 82 ? -8.342 1.816 -5.261 1.00 97.50 82 LEU A N 1
ATOM 655 C CA . LEU A 1 82 ? -6.923 1.915 -4.908 1.00 97.50 82 LEU A CA 1
ATOM 656 C C . LEU A 1 82 ? -6.095 0.845 -5.626 1.00 97.50 82 LEU A C 1
ATOM 658 O O . LEU A 1 82 ? -5.054 1.159 -6.184 1.00 97.50 82 LEU A O 1
ATOM 662 N N . THR A 1 83 ? -6.575 -0.399 -5.672 1.00 97.75 83 THR A N 1
ATOM 663 C CA . THR A 1 83 ? -5.876 -1.508 -6.341 1.00 97.75 83 THR A CA 1
ATOM 664 C C . THR A 1 83 ? -5.783 -1.315 -7.852 1.00 97.75 83 THR A C 1
ATOM 666 O O . THR A 1 83 ? -4.733 -1.563 -8.439 1.00 97.75 83 THR A O 1
ATOM 669 N N . LEU A 1 84 ? -6.856 -0.850 -8.494 1.00 97.19 84 LEU A N 1
ATOM 670 C CA . LEU A 1 84 ? -6.862 -0.570 -9.930 1.00 97.19 84 LEU A CA 1
ATOM 671 C C . LEU A 1 84 ? -5.906 0.570 -10.286 1.00 97.19 84 LEU A C 1
ATOM 673 O O . LEU A 1 84 ? -5.173 0.460 -11.267 1.00 97.19 84 LEU A O 1
ATOM 677 N N . GLU A 1 85 ? -5.893 1.642 -9.494 1.00 96.62 85 GLU A N 1
ATOM 678 C CA . GLU A 1 85 ? -4.988 2.767 -9.731 1.00 96.62 85 GLU A CA 1
ATOM 679 C C . GLU A 1 85 ? -3.527 2.382 -9.483 1.00 96.62 85 GLU A C 1
ATOM 681 O O . GLU A 1 85 ? -2.664 2.653 -10.317 1.00 96.62 85 GLU A O 1
ATOM 686 N N . GLU A 1 86 ? -3.257 1.657 -8.398 1.00 96.00 86 GLU A N 1
ATOM 687 C CA . GLU A 1 86 ? -1.929 1.126 -8.094 1.00 96.00 86 GLU A CA 1
ATOM 688 C C . GLU A 1 86 ? -1.420 0.225 -9.229 1.00 96.00 86 GLU A C 1
ATOM 690 O O . GLU A 1 86 ? -0.291 0.377 -9.693 1.00 96.00 86 GLU A O 1
ATOM 695 N N . TRP A 1 87 ? -2.274 -0.660 -9.753 1.00 96.38 87 TRP A N 1
ATOM 696 C CA . TRP A 1 87 ? -1.948 -1.503 -10.903 1.00 96.38 87 TRP A CA 1
ATOM 697 C C . TRP A 1 87 ? -1.667 -0.685 -12.172 1.00 96.38 87 TRP A C 1
ATOM 699 O O . TRP A 1 87 ? -0.721 -0.975 -12.912 1.00 96.38 87 TRP A O 1
ATOM 709 N N . ASN A 1 88 ? -2.454 0.362 -12.434 1.00 96.19 88 ASN A N 1
ATOM 710 C CA . ASN A 1 88 ? -2.231 1.255 -13.573 1.00 96.19 88 ASN A CA 1
ATOM 711 C C . ASN A 1 88 ? -0.877 1.969 -13.489 1.00 96.19 88 ASN A C 1
ATOM 713 O O . ASN A 1 88 ? -0.264 2.234 -14.522 1.00 96.19 88 ASN A O 1
ATOM 717 N N . LEU A 1 89 ? -0.411 2.296 -12.284 1.00 96.25 89 LEU A N 1
ATOM 718 C CA . LEU A 1 89 ? 0.902 2.896 -12.064 1.00 96.25 89 LEU A CA 1
ATOM 719 C C . LEU A 1 89 ? 2.012 1.849 -12.177 1.00 96.25 89 LEU A C 1
ATOM 721 O O . LEU A 1 89 ? 2.960 2.045 -12.939 1.00 96.25 89 LEU A O 1
ATOM 725 N N . LEU A 1 90 ? 1.862 0.710 -11.499 1.00 95.75 90 LEU A N 1
ATOM 726 C CA . LEU A 1 90 ? 2.844 -0.373 -11.496 1.00 95.75 90 LEU A CA 1
ATOM 727 C C . LEU A 1 90 ? 3.097 -0.922 -12.905 1.00 95.75 90 LEU A C 1
ATOM 729 O O . LEU A 1 90 ? 4.245 -1.128 -13.287 1.00 95.75 90 LEU A O 1
ATOM 733 N N . SER A 1 91 ? 2.047 -1.096 -13.711 1.00 94.06 91 SER A N 1
ATOM 734 C CA . SER A 1 91 ? 2.157 -1.602 -15.088 1.00 94.06 91 SER A CA 1
ATOM 735 C C . SER A 1 91 ? 2.921 -0.676 -16.043 1.00 94.06 91 SER A C 1
ATOM 737 O O . SER A 1 91 ? 3.363 -1.124 -17.101 1.00 94.06 91 SER A O 1
ATOM 739 N N . LYS A 1 92 ? 3.111 0.602 -15.684 1.00 93.56 92 LYS A N 1
ATOM 740 C CA . LYS A 1 92 ? 3.958 1.542 -16.436 1.00 93.56 92 LYS A CA 1
ATOM 741 C C . LYS A 1 92 ? 5.428 1.461 -16.030 1.00 93.56 92 LYS A C 1
ATOM 743 O O . LYS A 1 92 ? 6.276 1.931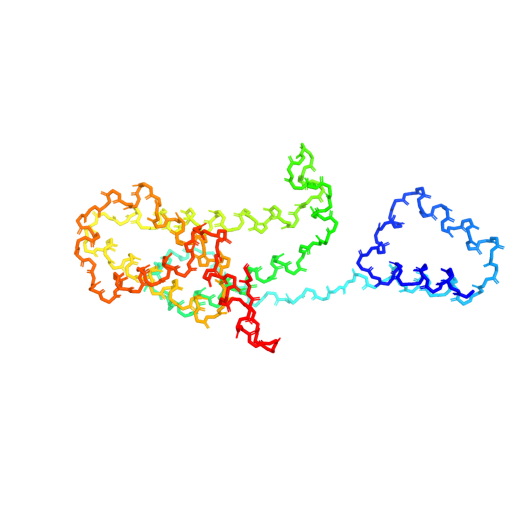 -16.791 1.00 93.56 92 LYS A O 1
ATOM 748 N N . VAL A 1 93 ? 5.730 0.916 -14.847 1.00 93.69 93 VAL A N 1
ATOM 749 C CA . VAL A 1 93 ? 7.097 0.835 -14.328 1.00 93.69 93 VAL A CA 1
ATOM 750 C C . VAL A 1 93 ? 7.903 -0.139 -15.166 1.00 93.69 93 VAL A C 1
ATOM 752 O O . VAL A 1 93 ? 7.549 -1.306 -15.332 1.00 93.69 93 VAL A O 1
ATOM 755 N N . ARG A 1 94 ? 9.025 0.346 -15.686 1.00 88.94 94 ARG A N 1
ATOM 756 C CA . ARG A 1 94 ? 9.882 -0.439 -16.566 1.00 88.94 94 ARG A CA 1
ATOM 757 C C . ARG A 1 94 ? 11.112 -0.966 -15.847 1.00 88.94 94 ARG A C 1
ATOM 759 O O . ARG A 1 94 ? 11.563 -0.430 -14.838 1.00 88.94 94 ARG A O 1
ATOM 766 N N . ARG A 1 95 ? 11.714 -2.009 -16.418 1.00 87.81 95 ARG A N 1
ATOM 767 C CA . ARG A 1 95 ? 12.912 -2.652 -15.856 1.00 87.81 95 ARG A CA 1
ATOM 768 C C . ARG A 1 95 ? 14.140 -1.736 -15.876 1.00 87.81 95 ARG A C 1
ATOM 770 O O . ARG A 1 95 ? 14.942 -1.793 -14.949 1.00 87.81 95 ARG A O 1
ATOM 777 N N . ASP A 1 96 ? 14.284 -0.887 -16.896 1.00 86.19 96 ASP A N 1
ATOM 778 C CA . ASP A 1 96 ? 15.389 0.077 -17.031 1.00 86.19 96 ASP A CA 1
ATOM 779 C C . ASP A 1 96 ? 15.412 1.121 -15.905 1.00 86.19 96 ASP A C 1
ATOM 781 O O . ASP A 1 96 ? 16.485 1.569 -15.494 1.00 86.19 96 ASP A O 1
ATOM 785 N N . GLU A 1 97 ? 14.249 1.432 -15.330 1.00 92.06 97 GLU A N 1
ATOM 786 C CA . GLU A 1 97 ? 14.120 2.343 -14.186 1.00 92.06 97 GLU A CA 1
ATOM 787 C C . GLU A 1 97 ? 14.787 1.776 -12.919 1.00 92.06 97 GLU A C 1
ATOM 789 O O . GLU A 1 97 ? 15.217 2.535 -12.046 1.00 92.06 97 GLU A O 1
ATOM 794 N N . PHE A 1 98 ? 14.947 0.449 -12.840 1.00 91.44 98 PHE A N 1
ATOM 795 C CA . PHE A 1 98 ? 15.655 -0.233 -11.755 1.00 91.44 98 PHE A CA 1
ATOM 796 C C . PHE A 1 98 ? 17.152 -0.455 -12.034 1.00 91.44 98 PHE A C 1
ATOM 798 O O . PHE A 1 98 ? 17.924 -0.792 -11.132 1.00 91.44 98 PHE A O 1
ATOM 805 N N . LEU A 1 99 ? 17.623 -0.273 -13.268 1.00 89.56 99 LEU A N 1
ATOM 806 C CA . LEU A 1 99 ? 19.036 -0.491 -13.567 1.00 89.56 99 LEU A CA 1
ATOM 807 C C . LEU A 1 99 ? 19.903 0.579 -12.901 1.00 89.56 99 LEU A C 1
ATOM 809 O O . LEU A 1 99 ? 19.532 1.746 -12.809 1.00 89.56 99 LEU A O 1
ATOM 813 N N . ASN A 1 100 ? 21.085 0.179 -12.426 1.00 88.31 100 ASN A N 1
ATOM 814 C CA . ASN A 1 100 ? 22.078 1.070 -11.814 1.00 88.31 100 ASN A CA 1
ATOM 815 C C . ASN A 1 100 ? 21.545 1.972 -10.685 1.00 88.31 100 ASN A C 1
ATOM 817 O O . ASN A 1 100 ? 22.072 3.075 -10.470 1.00 88.31 100 ASN A O 1
ATOM 821 N N . SER A 1 101 ? 20.487 1.518 -10.007 1.00 89.69 101 SER A N 1
ATOM 822 C CA . SER A 1 101 ? 19.744 2.296 -9.019 1.00 89.69 101 SER A CA 1
ATOM 823 C C . SER A 1 101 ? 19.328 3.675 -9.534 1.00 89.69 101 SER A C 1
ATOM 825 O O . SER A 1 101 ? 19.465 4.676 -8.836 1.00 89.69 101 SER A O 1
ATOM 827 N N . ASN A 1 102 ? 18.846 3.747 -10.776 1.00 88.50 102 ASN A N 1
ATOM 828 C CA . ASN A 1 102 ? 18.453 4.991 -11.437 1.00 88.50 102 ASN A CA 1
ATOM 829 C C . ASN A 1 102 ? 17.504 5.859 -10.589 1.00 88.50 102 ASN A C 1
ATOM 831 O O . ASN A 1 102 ? 17.648 7.082 -10.565 1.00 88.50 102 ASN A O 1
ATOM 835 N N . TRP A 1 103 ? 16.627 5.234 -9.801 1.00 90.88 103 TRP A N 1
ATOM 836 C CA . TRP A 1 103 ? 15.696 5.902 -8.887 1.00 90.88 103 TRP A CA 1
ATOM 837 C C . TRP A 1 103 ? 16.342 6.666 -7.715 1.00 90.88 103 TRP A C 1
ATOM 839 O O . TRP A 1 103 ? 15.675 7.483 -7.079 1.00 90.88 103 TRP A O 1
ATOM 849 N N . THR A 1 104 ? 17.625 6.445 -7.406 1.00 91.75 104 THR A N 1
ATOM 850 C CA . THR A 1 104 ? 18.344 7.154 -6.325 1.00 91.75 104 THR A CA 1
ATOM 851 C C . THR A 1 104 ? 19.231 8.293 -6.829 1.00 91.75 104 THR A C 1
ATOM 853 O O . THR A 1 104 ? 19.786 9.052 -6.032 1.00 91.75 104 THR A O 1
ATOM 856 N N . ARG A 1 105 ? 19.382 8.431 -8.151 1.00 91.81 105 ARG A N 1
ATOM 857 C CA . ARG A 1 105 ? 20.295 9.397 -8.776 1.00 91.81 105 ARG A CA 1
ATOM 858 C C . ARG A 1 105 ? 19.742 10.823 -8.742 1.00 91.81 10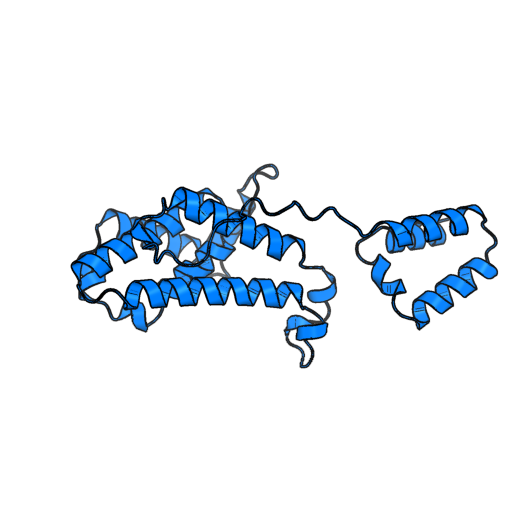5 ARG A C 1
ATOM 860 O O . ARG A 1 105 ? 18.571 11.060 -8.470 1.00 91.81 105 ARG A O 1
ATOM 867 N N . LYS A 1 106 ? 20.599 11.802 -9.057 1.00 91.88 106 LYS A N 1
ATOM 868 C CA . LYS A 1 106 ? 20.223 13.230 -9.087 1.00 91.88 106 LYS A CA 1
ATOM 869 C C . LYS A 1 106 ? 19.181 13.573 -10.156 1.00 91.88 106 LYS A C 1
ATOM 871 O O . LYS A 1 106 ? 18.453 14.533 -9.976 1.00 91.88 106 LYS A O 1
ATOM 876 N N . ASN A 1 107 ? 19.148 12.823 -11.254 1.00 92.38 107 ASN A N 1
ATOM 877 C CA . ASN A 1 107 ? 18.206 12.970 -12.364 1.00 92.38 107 ASN A CA 1
ATOM 878 C C . ASN A 1 107 ? 17.190 11.814 -12.405 1.00 92.38 107 ASN A C 1
ATOM 880 O O . ASN A 1 107 ? 16.736 11.412 -13.476 1.00 92.38 107 ASN A O 1
ATOM 884 N N . LYS A 1 108 ? 16.861 11.246 -11.240 1.00 92.69 108 LYS A N 1
ATOM 885 C CA . LYS A 1 108 ? 15.916 10.131 -11.082 1.00 92.69 108 LYS A CA 1
ATOM 886 C C . LYS A 1 108 ? 14.546 10.410 -11.705 1.00 92.69 108 LYS A C 1
ATOM 888 O O . LYS A 1 108 ? 13.916 9.487 -12.192 1.00 92.69 108 LYS A O 1
ATOM 893 N N . GLU A 1 109 ? 14.117 11.667 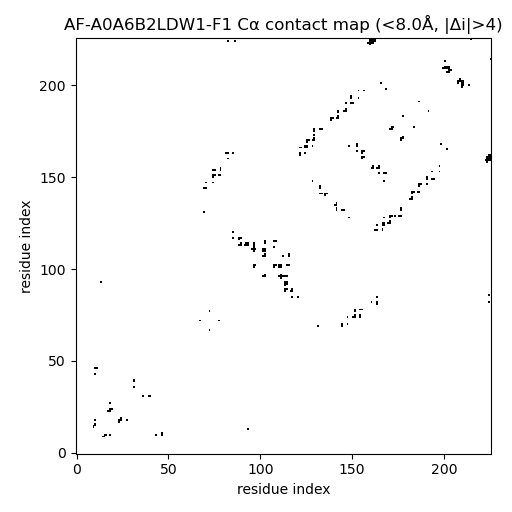-11.760 1.00 92.06 109 GLU A N 1
ATOM 894 C CA . GLU A 1 109 ? 12.856 12.097 -12.373 1.00 92.06 109 GLU A CA 1
ATOM 895 C C . GLU A 1 109 ? 12.826 11.824 -13.882 1.00 92.06 109 GLU A C 1
ATOM 897 O O . GLU A 1 109 ? 11.761 11.636 -14.454 1.00 92.06 109 GLU A O 1
ATOM 902 N N . GLN A 1 110 ? 13.994 11.784 -14.528 1.00 91.31 110 GLN A N 1
ATOM 903 C CA . GLN A 1 110 ? 14.138 11.436 -15.942 1.00 91.31 110 GLN A CA 1
ATOM 904 C C . GLN A 1 110 ? 14.396 9.938 -16.129 1.00 91.31 110 GLN A C 1
ATOM 906 O O . GLN A 1 110 ? 13.925 9.347 -17.095 1.00 91.31 110 GLN A O 1
ATOM 911 N N . LEU A 1 111 ? 15.158 9.328 -15.214 1.00 89.69 111 LEU A N 1
ATOM 912 C CA . LEU A 1 111 ? 15.614 7.941 -15.340 1.00 89.69 111 LEU A CA 1
ATOM 913 C C . LEU A 1 111 ? 14.611 6.899 -14.823 1.00 89.69 111 LEU A C 1
ATOM 915 O O . LEU A 1 111 ? 14.636 5.765 -15.284 1.00 89.69 111 LEU A O 1
ATOM 919 N N . ALA A 1 112 ? 13.778 7.261 -13.849 1.00 94.56 112 ALA A N 1
ATOM 920 C CA . ALA A 1 112 ? 12.806 6.385 -13.197 1.00 94.56 112 ALA A CA 1
ATOM 921 C C . ALA A 1 112 ? 11.455 7.097 -12.943 1.00 94.56 112 ALA A C 1
ATOM 923 O O . ALA A 1 112 ? 10.976 7.123 -11.804 1.00 94.56 112 ALA A O 1
ATOM 924 N N . PRO A 1 113 ? 10.853 7.746 -13.962 1.00 95.12 113 PRO A N 1
ATOM 925 C CA . PRO A 1 113 ? 9.659 8.568 -13.779 1.00 95.12 113 PRO A CA 1
ATOM 926 C C . PRO A 1 113 ? 8.451 7.778 -13.260 1.00 95.12 113 PRO A C 1
ATOM 928 O O . PRO A 1 113 ? 7.760 8.267 -12.369 1.00 95.12 113 PRO A O 1
ATOM 931 N N . ASN A 1 114 ? 8.207 6.565 -13.767 1.00 96.12 114 ASN A N 1
ATOM 932 C CA . ASN A 1 114 ? 7.017 5.789 -13.407 1.00 96.12 114 ASN A CA 1
ATOM 933 C C . ASN A 1 114 ? 7.174 5.171 -12.015 1.00 96.12 114 ASN A C 1
ATOM 935 O O . ASN A 1 114 ? 6.229 5.158 -11.231 1.00 96.12 114 ASN A O 1
ATOM 939 N N . LEU A 1 115 ? 8.382 4.706 -11.675 1.00 96.06 115 LEU A N 1
ATOM 940 C CA . LEU A 1 115 ? 8.668 4.208 -10.329 1.00 96.06 115 LEU A CA 1
ATOM 941 C C . LEU A 1 115 ? 8.490 5.312 -9.278 1.00 96.06 115 LEU A C 1
ATOM 943 O O . LEU A 1 115 ? 7.937 5.075 -8.205 1.00 96.06 115 LEU A O 1
ATOM 947 N N . LEU A 1 116 ? 8.935 6.535 -9.578 1.00 96.25 116 LEU A N 1
ATOM 948 C CA . LEU A 1 116 ? 8.727 7.672 -8.685 1.00 96.25 116 LEU A CA 1
ATOM 949 C C . LEU A 1 116 ? 7.255 8.076 -8.595 1.00 96.25 116 LEU A C 1
ATOM 951 O O . LEU A 1 116 ? 6.813 8.457 -7.514 1.00 96.25 116 LEU A O 1
ATOM 955 N N . GLU A 1 117 ? 6.495 7.988 -9.687 1.00 96.94 117 GLU A N 1
ATOM 956 C CA . GLU A 1 117 ? 5.046 8.217 -9.679 1.00 96.94 117 GLU A CA 1
ATOM 957 C C . GLU A 1 117 ? 4.332 7.223 -8.750 1.00 96.94 117 GLU A C 1
ATOM 959 O O . GLU A 1 117 ? 3.575 7.654 -7.881 1.00 96.94 117 GLU A O 1
ATOM 964 N N . LEU A 1 118 ? 4.660 5.928 -8.844 1.00 96.94 118 LEU A N 1
ATOM 965 C CA . LEU A 1 118 ? 4.151 4.876 -7.955 1.00 96.94 118 LEU A CA 1
ATOM 966 C C . LEU A 1 118 ? 4.471 5.168 -6.476 1.00 96.94 118 LEU A C 1
ATOM 968 O O . LEU A 1 118 ? 3.583 5.185 -5.625 1.00 96.94 118 LEU A O 1
ATOM 972 N N . ILE A 1 119 ? 5.732 5.495 -6.167 1.00 96.19 119 ILE A N 1
ATOM 973 C CA . ILE A 1 119 ? 6.161 5.843 -4.799 1.00 96.19 119 ILE A CA 1
ATOM 974 C C . ILE A 1 119 ? 5.416 7.085 -4.284 1.00 96.19 119 ILE A C 1
ATOM 976 O O . ILE A 1 119 ? 5.001 7.146 -3.122 1.00 96.19 119 ILE A O 1
ATOM 980 N N . ASN A 1 120 ? 5.256 8.103 -5.129 1.00 96.31 120 ASN A N 1
ATOM 981 C CA . ASN A 1 120 ? 4.561 9.334 -4.765 1.00 96.31 120 ASN A CA 1
ATOM 982 C C . ASN A 1 120 ? 3.067 9.096 -4.528 1.00 96.31 120 ASN A C 1
ATOM 984 O O . ASN A 1 120 ? 2.521 9.671 -3.585 1.00 96.31 120 ASN A O 1
ATOM 988 N N . HIS A 1 121 ? 2.430 8.230 -5.319 1.00 97.31 121 HIS A N 1
ATOM 989 C CA . HIS A 1 121 ? 1.048 7.809 -5.108 1.00 97.31 121 HIS A CA 1
ATOM 990 C C . HIS A 1 121 ? 0.868 7.169 -3.727 1.00 97.31 121 HIS A C 1
ATOM 992 O O . HIS A 1 121 ? 0.063 7.652 -2.929 1.00 97.31 121 HIS A O 1
ATOM 998 N N . GLY A 1 122 ? 1.692 6.181 -3.373 1.00 97.06 122 GLY A N 1
ATOM 999 C CA . GLY A 1 122 ? 1.637 5.543 -2.054 1.00 97.06 122 GLY A CA 1
ATOM 1000 C C . GLY A 1 122 ? 1.870 6.512 -0.884 1.00 97.06 122 GLY A C 1
ATOM 1001 O O . GLY A 1 122 ? 1.168 6.479 0.136 1.00 97.06 122 GLY A O 1
ATOM 1002 N N . ASN A 1 123 ? 2.800 7.460 -1.044 1.00 97.06 123 ASN A N 1
ATOM 1003 C CA . ASN A 1 123 ? 3.017 8.536 -0.070 1.00 97.06 123 ASN A CA 1
ATOM 1004 C C . ASN A 1 123 ? 1.794 9.456 0.065 1.00 97.06 123 ASN A C 1
ATOM 1006 O O . ASN A 1 123 ? 1.440 9.851 1.181 1.00 97.06 123 ASN A O 1
ATOM 1010 N N . MET A 1 124 ? 1.137 9.785 -1.050 1.00 97.75 124 MET A N 1
ATOM 1011 C CA . MET A 1 124 ? -0.084 10.587 -1.068 1.00 97.75 124 MET A CA 1
ATOM 1012 C C . MET A 1 124 ? -1.234 9.858 -0.366 1.00 97.75 124 MET A C 1
ATOM 1014 O O . MET A 1 124 ? -1.886 10.467 0.479 1.00 97.75 124 MET A O 1
ATOM 1018 N N . VAL A 1 125 ? -1.437 8.564 -0.636 1.00 97.75 125 VAL A N 1
ATOM 1019 C CA . VAL A 1 125 ? -2.443 7.725 0.043 1.00 97.75 125 VAL A CA 1
ATOM 1020 C C . VAL A 1 125 ? -2.197 7.706 1.554 1.00 97.75 125 VAL A C 1
ATOM 1022 O O . VAL A 1 125 ? -3.107 7.967 2.344 1.00 97.75 125 VAL A O 1
ATOM 1025 N N . THR A 1 126 ? -0.943 7.511 1.967 1.00 98.19 126 THR A N 1
ATOM 1026 C CA . THR A 1 126 ? -0.544 7.551 3.383 1.00 98.19 126 THR A CA 1
ATOM 1027 C C . THR A 1 126 ? -0.875 8.904 4.025 1.00 98.19 126 THR A C 1
ATOM 1029 O O . THR A 1 126 ? -1.461 8.971 5.109 1.00 98.19 126 THR A O 1
ATOM 1032 N N . ALA A 1 127 ? -0.501 10.007 3.370 1.00 97.56 127 ALA A N 1
ATOM 1033 C CA . ALA A 1 127 ? -0.735 11.361 3.868 1.00 97.56 127 ALA A CA 1
ATOM 1034 C C . ALA A 1 127 ? -2.227 11.714 3.915 1.00 97.56 127 ALA A C 1
ATOM 1036 O O . ALA A 1 127 ? -2.676 12.360 4.867 1.00 97.56 127 ALA A O 1
ATOM 1037 N N . TRP A 1 128 ? -2.996 11.267 2.923 1.00 96.94 128 TRP A N 1
ATOM 1038 C CA . TRP A 1 128 ? -4.443 11.420 2.867 1.00 96.94 128 TRP A CA 1
ATOM 1039 C C . TRP A 1 128 ? -5.118 10.707 4.039 1.00 96.94 128 TRP A C 1
ATOM 1041 O O . TRP A 1 128 ? -5.897 11.342 4.750 1.00 96.94 128 TRP A O 1
ATOM 1051 N N . MET A 1 129 ? -4.771 9.445 4.307 1.00 98.06 129 MET A N 1
ATOM 1052 C CA . MET A 1 129 ? -5.306 8.698 5.448 1.00 98.06 129 MET A CA 1
ATOM 1053 C C . MET A 1 129 ? -4.992 9.408 6.771 1.00 98.06 129 MET A C 1
ATOM 1055 O O . MET A 1 129 ? -5.895 9.691 7.559 1.00 98.06 129 MET A O 1
ATOM 1059 N N . VAL A 1 130 ? -3.718 9.751 7.000 1.00 97.94 130 VAL A N 1
ATOM 1060 C CA . VAL A 1 130 ? -3.272 10.426 8.231 1.00 97.94 130 VAL A CA 1
ATOM 1061 C C . VAL A 1 130 ? -4.018 11.743 8.426 1.00 97.94 130 VAL A C 1
ATOM 1063 O O . VAL A 1 130 ? -4.522 12.025 9.512 1.00 97.94 130 VAL A O 1
ATOM 1066 N N . THR A 1 131 ? -4.132 12.542 7.367 1.00 96.69 131 THR A N 1
ATOM 1067 C CA . THR A 1 131 ? -4.853 13.817 7.410 1.00 96.69 131 THR A CA 1
ATOM 1068 C C . THR A 1 131 ? -6.340 13.600 7.678 1.00 96.69 131 THR A C 1
ATOM 1070 O O . THR A 1 131 ? -6.925 14.322 8.481 1.00 96.69 131 THR A O 1
ATOM 1073 N N . THR A 1 132 ? -6.953 12.594 7.054 1.00 95.88 132 THR A N 1
ATOM 1074 C CA . THR A 1 132 ? -8.368 12.254 7.243 1.00 95.88 132 THR A CA 1
ATOM 1075 C C . THR A 1 132 ? -8.651 11.890 8.696 1.00 95.88 132 THR A C 1
ATOM 1077 O O . THR A 1 132 ? -9.531 12.502 9.296 1.00 95.88 132 THR A O 1
ATOM 1080 N N . ILE A 1 133 ? -7.844 11.015 9.306 1.00 96.81 133 ILE A N 1
ATOM 1081 C CA . ILE A 1 133 ? -7.973 10.648 10.726 1.00 96.81 133 ILE A CA 1
ATOM 1082 C C . ILE A 1 133 ? -7.843 11.886 11.627 1.00 96.81 133 ILE A C 1
ATOM 1084 O O . ILE A 1 133 ? -8.663 12.099 12.520 1.00 96.81 133 ILE A O 1
ATOM 1088 N N . LEU A 1 134 ? -6.836 12.732 11.380 1.00 95.50 134 LEU A N 1
ATOM 1089 C CA . LEU A 1 134 ? -6.545 13.907 12.211 1.00 95.50 134 LEU A CA 1
ATOM 1090 C C . LEU A 1 134 ? -7.561 15.051 12.070 1.00 95.50 134 LEU A C 1
ATOM 1092 O O . LEU A 1 134 ? -7.609 15.920 12.940 1.00 95.50 134 LEU A O 1
ATOM 1096 N N . ARG A 1 135 ? -8.369 15.080 11.003 1.00 94.50 135 ARG A N 1
ATOM 1097 C CA . ARG A 1 135 ? -9.439 16.081 10.831 1.00 94.50 135 ARG A CA 1
ATOM 1098 C C . ARG A 1 135 ? -10.646 15.821 11.733 1.00 94.50 135 ARG A C 1
ATOM 1100 O O . ARG A 1 135 ? -11.416 16.748 11.980 1.00 94.50 135 ARG A O 1
ATOM 1107 N N . HIS A 1 136 ? -10.810 14.603 12.244 1.00 92.00 136 HIS A N 1
ATOM 1108 C CA . HIS A 1 136 ? -11.855 14.288 13.213 1.00 92.00 136 HIS A CA 1
ATOM 1109 C C . HIS A 1 136 ? -11.465 14.788 14.609 1.00 92.00 136 HIS A C 1
ATOM 1111 O O . HIS A 1 136 ? -10.425 14.423 15.151 1.00 92.00 136 HIS A O 1
ATOM 1117 N N . THR A 1 137 ? -12.312 15.629 15.202 1.00 89.31 137 THR A N 1
ATOM 1118 C CA . THR A 1 137 ? -12.026 16.302 16.482 1.00 89.31 137 THR A CA 1
ATOM 1119 C C . THR A 1 137 ? -12.539 15.541 17.702 1.00 89.31 137 THR A C 1
ATOM 1121 O O . THR A 1 137 ? -12.020 15.727 18.803 1.00 89.31 137 THR A O 1
ATOM 1124 N N . SER A 1 138 ? -13.554 14.688 17.535 1.00 95.94 138 SER A N 1
ATOM 1125 C CA . SER A 1 138 ? -14.118 13.895 18.629 1.00 95.94 138 SER A CA 1
ATOM 1126 C C . SER A 1 138 ? -13.486 12.507 18.684 1.00 95.94 138 SER A C 1
ATOM 1128 O O . SER A 1 138 ? -13.304 11.868 17.649 1.00 95.94 138 SER A O 1
ATOM 1130 N N . VAL A 1 139 ? -13.228 12.001 19.895 1.00 96.81 139 VAL A N 1
ATOM 1131 C CA . VAL A 1 139 ? -12.654 10.657 20.089 1.00 96.81 139 VAL A CA 1
ATOM 1132 C C . VAL A 1 139 ? -13.521 9.589 19.422 1.00 96.81 139 VAL A C 1
ATOM 1134 O O . VAL A 1 139 ? -12.984 8.710 18.763 1.00 96.81 139 VAL A O 1
ATOM 1137 N N . LYS A 1 140 ? -14.852 9.699 19.527 1.00 96.88 140 LYS A N 1
ATOM 1138 C CA . LYS A 1 140 ? -15.789 8.757 18.902 1.00 96.88 140 LYS A CA 1
ATOM 1139 C C . LYS A 1 140 ? -15.602 8.695 17.382 1.00 96.88 140 LYS A C 1
ATOM 1141 O O . LYS A 1 140 ? -15.386 7.617 16.846 1.00 96.88 140 LYS A O 1
ATOM 1146 N N . SER A 1 141 ? -15.608 9.845 16.707 1.00 96.06 141 SER A N 1
ATOM 1147 C CA . SER A 1 141 ? -15.411 9.888 15.252 1.00 96.06 141 SER A CA 1
ATOM 1148 C C . SER A 1 141 ? -14.006 9.447 14.830 1.00 96.06 141 SER A C 1
ATOM 1150 O O . SER A 1 141 ? -13.839 8.870 13.763 1.00 96.06 141 SER A O 1
ATOM 1152 N N . THR A 1 142 ? -12.988 9.694 15.665 1.00 97.31 142 THR A N 1
ATOM 1153 C CA . THR A 1 142 ? -11.625 9.198 15.426 1.00 97.31 142 THR A CA 1
ATOM 1154 C C . THR A 1 142 ? -11.553 7.671 15.525 1.00 97.31 142 THR A C 1
ATOM 1156 O O . THR A 1 142 ? -10.854 7.049 14.735 1.00 97.31 142 THR A O 1
ATOM 1159 N N . VAL A 1 143 ? -12.277 7.059 16.468 1.00 98.38 143 VAL A N 1
ATOM 1160 C CA . VAL A 1 143 ? -12.394 5.595 16.566 1.00 98.38 143 VAL A CA 1
ATOM 1161 C C . VAL A 1 143 ? -13.066 5.035 15.314 1.00 98.38 143 VAL A C 1
ATOM 1163 O O . VAL A 1 143 ? -12.516 4.132 14.702 1.00 98.38 143 VAL A O 1
ATOM 1166 N N . GLU A 1 144 ? -14.188 5.619 14.881 1.00 97.81 144 GLU A N 1
ATOM 1167 C CA . GLU A 1 144 ? -14.919 5.179 13.680 1.00 97.81 144 GLU A CA 1
ATOM 1168 C C . GLU A 1 144 ? -14.039 5.204 12.417 1.00 97.81 144 GLU A C 1
ATOM 1170 O O . GLU A 1 144 ? -14.009 4.232 11.664 1.00 97.81 144 GLU A O 1
ATOM 1175 N N . VAL A 1 145 ? -13.273 6.280 12.198 1.00 98.00 145 VAL A N 1
ATOM 1176 C CA . VAL A 1 145 ? -12.374 6.378 11.034 1.00 98.00 145 VAL A CA 1
ATOM 1177 C C . VAL A 1 145 ? -11.142 5.475 11.150 1.00 98.00 145 VAL A C 1
ATOM 1179 O O . VAL A 1 145 ? -10.678 4.958 10.137 1.00 98.00 145 VAL A O 1
ATOM 1182 N N . LEU A 1 146 ? -10.622 5.230 12.359 1.00 98.31 146 LEU A N 1
ATOM 1183 C CA . LEU A 1 146 ? -9.551 4.247 12.562 1.00 98.31 146 LEU A CA 1
ATOM 1184 C C . LEU A 1 146 ? -10.038 2.831 12.243 1.00 98.31 146 LEU A C 1
ATOM 1186 O O . LEU A 1 146 ? -9.386 2.139 11.467 1.00 98.31 146 LEU A O 1
ATOM 1190 N N . SER A 1 147 ? -11.197 2.437 12.775 1.00 98.44 147 SER A N 1
ATOM 1191 C CA . SER A 1 147 ? -11.843 1.157 12.465 1.00 98.44 147 SER A CA 1
ATOM 1192 C C . SER A 1 147 ? -12.073 0.989 10.962 1.00 98.44 147 SER A C 1
ATOM 1194 O O . SER A 1 147 ? -11.785 -0.070 10.409 1.00 98.44 147 SER A O 1
ATOM 1196 N N . TYR A 1 148 ? -12.523 2.046 10.275 1.00 98.56 148 TYR A N 1
ATOM 1197 C CA . TYR A 1 148 ? -12.685 2.035 8.821 1.00 98.56 148 TYR A CA 1
ATOM 1198 C C . TYR A 1 148 ? -11.376 1.712 8.089 1.00 98.56 148 TYR A C 1
ATOM 1200 O O . TYR A 1 148 ? -11.357 0.841 7.222 1.00 98.56 148 TYR A O 1
ATOM 1208 N N . PHE A 1 149 ? -10.277 2.391 8.437 1.00 98.62 149 PHE A N 1
ATOM 1209 C CA . PHE A 1 149 ? -8.986 2.158 7.788 1.00 98.62 149 PHE A CA 1
ATOM 1210 C C . PHE A 1 149 ? -8.386 0.794 8.138 1.00 98.62 149 PHE A C 1
ATOM 1212 O O . PHE A 1 149 ? -7.779 0.181 7.269 1.00 98.62 149 PHE A O 1
ATOM 1219 N N . ILE A 1 150 ? -8.590 0.281 9.354 1.00 98.69 150 ILE A N 1
ATOM 1220 C CA . ILE A 1 150 ? -8.174 -1.083 9.718 1.00 98.69 150 ILE A CA 1
ATOM 1221 C C . ILE A 1 150 ? -8.931 -2.116 8.870 1.00 98.69 150 ILE A C 1
ATOM 1223 O O . ILE A 1 150 ? -8.309 -2.997 8.285 1.00 98.69 150 ILE A O 1
ATOM 1227 N N . ASN A 1 151 ? -10.247 -1.958 8.715 1.00 98.56 151 ASN A N 1
ATOM 1228 C CA . ASN A 1 151 ? -11.049 -2.819 7.844 1.00 98.56 151 ASN A CA 1
ATOM 1229 C C . ASN A 1 151 ? -10.641 -2.692 6.362 1.00 98.56 151 ASN A C 1
ATOM 1231 O O . ASN A 1 151 ? -10.613 -3.680 5.638 1.00 98.56 151 ASN A O 1
ATOM 1235 N N . LEU A 1 152 ? -10.282 -1.490 5.897 1.00 98.69 152 LEU A N 1
ATOM 1236 C CA . LEU A 1 152 ? -9.746 -1.293 4.546 1.00 98.69 152 LEU A CA 1
ATOM 1237 C C . LEU A 1 152 ? -8.430 -2.064 4.334 1.00 98.69 152 LEU A C 1
ATOM 1239 O O . LEU A 1 152 ? -8.244 -2.669 3.283 1.00 98.69 152 LEU A O 1
ATOM 1243 N N . ILE A 1 153 ? -7.532 -2.056 5.324 1.00 98.69 153 ILE A N 1
ATOM 1244 C CA . ILE A 1 153 ? -6.264 -2.804 5.301 1.00 98.69 153 ILE A CA 1
ATOM 1245 C C . ILE A 1 153 ? -6.531 -4.320 5.280 1.00 98.69 153 ILE A C 1
ATOM 1247 O O . ILE A 1 153 ? -5.908 -5.016 4.484 1.00 98.69 153 ILE A O 1
ATOM 1251 N N . GLU A 1 154 ? -7.481 -4.820 6.080 1.00 98.56 154 GLU A N 1
ATOM 1252 C CA . GLU A 1 154 ? -7.923 -6.231 6.065 1.00 98.56 154 GLU A CA 1
ATOM 1253 C C . GLU A 1 154 ? -8.420 -6.651 4.671 1.00 98.56 154 GLU A C 1
ATOM 1255 O O . GLU A 1 154 ? -8.016 -7.678 4.134 1.00 98.56 154 GLU A O 1
ATOM 1260 N N . ILE A 1 155 ? -9.230 -5.811 4.020 1.00 98.62 155 ILE A N 1
ATOM 1261 C CA . ILE A 1 155 ? -9.710 -6.079 2.657 1.00 98.62 155 ILE A CA 1
ATOM 1262 C C . ILE A 1 155 ? -8.555 -6.091 1.644 1.00 98.62 155 ILE A C 1
ATOM 1264 O O . ILE A 1 155 ? -8.538 -6.936 0.750 1.00 98.62 155 ILE A O 1
ATOM 1268 N N . LEU A 1 156 ? -7.590 -5.174 1.761 1.00 98.44 156 LEU A N 1
ATOM 1269 C CA . LEU A 1 156 ? -6.421 -5.131 0.872 1.00 98.44 156 LEU A CA 1
ATOM 1270 C C . LEU A 1 156 ? -5.523 -6.365 1.032 1.00 98.44 156 LEU A C 1
ATOM 1272 O O . LEU A 1 156 ? -4.982 -6.840 0.033 1.00 98.44 156 LEU A O 1
ATOM 1276 N N . GLU A 1 157 ? -5.407 -6.903 2.250 1.00 97.81 157 GLU A N 1
ATOM 1277 C CA . GLU A 1 157 ? -4.718 -8.170 2.530 1.00 97.81 157 GLU A CA 1
ATOM 1278 C C . GLU A 1 157 ? -5.384 -9.321 1.770 1.00 97.81 157 GLU A C 1
ATOM 1280 O O . GLU A 1 157 ? -4.722 -10.010 0.993 1.00 97.81 157 GLU A O 1
ATOM 1285 N N . HIS A 1 158 ? -6.710 -9.440 1.879 1.00 96.94 158 HIS A N 1
ATOM 1286 C CA . HIS A 1 158 ? -7.492 -10.453 1.164 1.00 96.94 158 HIS A 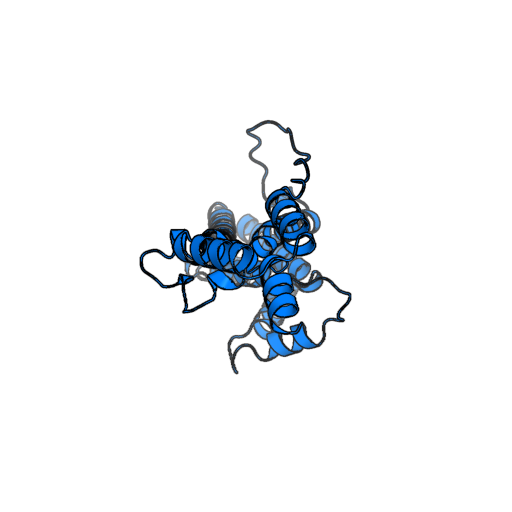CA 1
ATOM 1287 C C . HIS A 1 158 ? -7.474 -10.287 -0.362 1.00 96.94 158 HIS A C 1
ATOM 1289 O O . HIS A 1 158 ? -7.694 -11.248 -1.098 1.00 96.94 158 HIS A O 1
ATOM 1295 N N . MET A 1 159 ? -7.232 -9.070 -0.854 1.00 97.06 159 MET A N 1
ATOM 1296 C CA . MET A 1 159 ? -7.049 -8.775 -2.278 1.00 97.06 159 MET A CA 1
ATOM 1297 C C . MET A 1 159 ? -5.601 -8.958 -2.753 1.00 97.06 159 MET A C 1
ATOM 1299 O O . MET A 1 159 ? -5.322 -8.711 -3.926 1.00 97.06 159 MET A O 1
ATOM 1303 N N . HIS A 1 160 ? -4.686 -9.358 -1.866 1.00 97.19 160 HIS A N 1
ATOM 1304 C CA . HIS A 1 160 ? -3.254 -9.486 -2.138 1.00 97.19 160 HIS A CA 1
ATOM 1305 C C . HIS A 1 160 ? -2.611 -8.198 -2.675 1.00 97.19 160 HIS A C 1
ATOM 1307 O O . HIS A 1 160 ? -1.686 -8.246 -3.489 1.00 97.19 160 HIS A O 1
ATOM 1313 N N . ASN A 1 161 ? -3.106 -7.037 -2.238 1.00 97.75 161 ASN A N 1
ATOM 1314 C CA . ASN A 1 161 ? -2.500 -5.740 -2.523 1.00 97.75 161 ASN A CA 1
ATOM 1315 C C . ASN A 1 161 ? -1.666 -5.287 -1.322 1.00 97.75 161 ASN A C 1
ATOM 1317 O O . ASN A 1 161 ? -2.093 -4.470 -0.501 1.00 97.75 161 ASN A O 1
ATOM 1321 N N . TYR A 1 162 ? -0.462 -5.842 -1.227 1.00 97.75 162 TYR A N 1
ATOM 1322 C CA . TYR A 1 162 ? 0.445 -5.598 -0.115 1.00 97.75 162 TYR A CA 1
ATOM 1323 C C . TYR A 1 162 ? 1.115 -4.225 -0.190 1.00 97.75 162 TYR A C 1
ATOM 1325 O O . TYR A 1 162 ? 1.442 -3.666 0.859 1.00 97.75 162 TYR A O 1
ATOM 1333 N N . ASN A 1 163 ? 1.241 -3.629 -1.383 1.00 96.94 163 ASN A N 1
ATOM 1334 C CA . ASN A 1 163 ? 1.829 -2.297 -1.511 1.00 96.94 163 ASN A CA 1
ATOM 1335 C C . ASN A 1 163 ? 0.965 -1.215 -0.840 1.00 96.94 163 ASN A C 1
ATOM 1337 O O . ASN A 1 163 ? 1.427 -0.496 0.051 1.00 96.94 163 ASN A O 1
ATOM 1341 N N . VAL A 1 164 ? -0.323 -1.120 -1.201 1.00 97.69 164 VAL A N 1
ATOM 1342 C CA . VAL A 1 164 ? -1.235 -0.133 -0.589 1.00 97.69 164 VAL A CA 1
ATOM 1343 C C . VAL A 1 164 ? -1.449 -0.440 0.892 1.00 97.69 164 VAL A C 1
ATOM 1345 O O . VAL A 1 164 ? -1.458 0.481 1.715 1.00 97.69 164 VAL A O 1
ATOM 1348 N N . LEU A 1 165 ? -1.567 -1.724 1.245 1.00 98.06 165 LEU A N 1
ATOM 1349 C CA . LEU A 1 165 ? -1.629 -2.178 2.633 1.00 98.06 165 LEU A CA 1
ATOM 1350 C C . LEU A 1 165 ? -0.440 -1.629 3.432 1.00 98.06 165 LEU A C 1
ATOM 1352 O O . LEU A 1 165 ? -0.652 -0.984 4.459 1.00 98.06 165 LEU A O 1
ATOM 1356 N N . MET A 1 166 ? 0.794 -1.805 2.946 1.00 97.56 166 MET A N 1
ATOM 1357 C CA . MET A 1 166 ? 2.005 -1.314 3.608 1.00 97.56 166 MET A CA 1
ATOM 1358 C C . MET A 1 166 ? 1.987 0.211 3.767 1.00 97.56 166 MET A C 1
ATOM 1360 O O . MET A 1 166 ? 2.328 0.732 4.833 1.00 97.56 166 MET A O 1
ATOM 1364 N N . HIS A 1 167 ? 1.550 0.946 2.741 1.00 98.12 167 HIS A N 1
ATOM 1365 C CA . HIS A 1 167 ? 1.413 2.400 2.813 1.00 98.12 167 HIS A CA 1
ATOM 1366 C C . HIS A 1 167 ? 0.453 2.831 3.932 1.00 98.12 167 HIS A C 1
ATOM 1368 O O . HIS A 1 167 ? 0.834 3.627 4.799 1.00 98.12 167 HIS A O 1
ATOM 1374 N N . LEU A 1 168 ? -0.753 2.261 3.984 1.00 98.44 168 LEU A N 1
ATOM 1375 C CA . LEU A 1 168 ? -1.734 2.561 5.031 1.00 98.44 168 LEU A CA 1
ATOM 1376 C C . LEU A 1 168 ? -1.241 2.133 6.420 1.00 98.44 168 LEU A C 1
ATOM 1378 O O . LEU A 1 168 ? -1.278 2.931 7.358 1.00 98.44 168 LEU A O 1
ATOM 1382 N N . LEU A 1 169 ? -0.688 0.927 6.548 1.00 98.12 169 LEU A N 1
ATOM 1383 C CA . LEU A 1 169 ? -0.143 0.413 7.803 1.00 98.12 169 LEU A CA 1
ATOM 1384 C C . LEU A 1 169 ? 0.972 1.326 8.344 1.00 98.12 169 LEU A C 1
ATOM 1386 O O . LEU A 1 169 ? 0.940 1.746 9.503 1.00 98.12 169 LEU A O 1
ATOM 1390 N N . SER A 1 170 ? 1.905 1.746 7.482 1.00 97.31 170 SER A N 1
ATOM 1391 C CA . SER A 1 170 ? 2.968 2.692 7.846 1.00 97.31 170 SER A CA 1
ATOM 1392 C C . SER A 1 170 ? 2.418 4.044 8.320 1.00 97.31 170 SER A C 1
ATOM 1394 O O . SER A 1 170 ? 2.987 4.688 9.207 1.00 97.31 170 SER A O 1
ATOM 1396 N N . GLY A 1 171 ? 1.289 4.481 7.755 1.00 98.12 171 GLY A N 1
ATOM 1397 C CA . GLY A 1 171 ? 0.582 5.686 8.164 1.00 98.12 171 GLY A CA 1
ATOM 1398 C C . GLY A 1 171 ? -0.021 5.573 9.563 1.00 98.12 171 GLY A C 1
ATOM 1399 O O . GLY A 1 171 ? 0.078 6.531 10.336 1.00 98.12 171 GLY A O 1
ATOM 1400 N N . LEU A 1 172 ? -0.578 4.409 9.917 1.00 97.94 172 LEU A N 1
ATOM 1401 C CA . LEU A 1 172 ? -1.133 4.155 11.249 1.00 97.94 172 LEU A CA 1
ATOM 1402 C C . LEU A 1 172 ? -0.038 4.170 12.317 1.00 97.94 172 LEU A C 1
ATOM 1404 O O . LEU A 1 172 ? -0.255 4.727 13.392 1.00 97.94 172 LEU A O 1
ATOM 1408 N N . PHE A 1 173 ? 1.160 3.666 12.009 1.00 96.56 173 PHE A N 1
ATOM 1409 C CA . PHE A 1 173 ? 2.332 3.730 12.897 1.00 96.56 173 PHE A CA 1
ATOM 1410 C C . PHE A 1 173 ? 3.023 5.107 12.943 1.00 96.56 173 PHE A C 1
ATOM 1412 O O . PHE A 1 173 ? 3.924 5.344 13.751 1.00 96.56 173 PHE A O 1
ATOM 1419 N N . LYS A 1 174 ? 2.520 6.064 12.154 1.00 97.44 174 LYS A N 1
ATOM 1420 C CA . LYS A 1 174 ? 2.656 7.520 12.318 1.00 97.44 174 LYS A CA 1
ATOM 1421 C C . LYS A 1 174 ? 2.661 7.959 13.787 1.00 97.44 174 LYS A C 1
ATOM 1423 O O . LYS A 1 174 ? 1.621 7.818 14.420 1.00 97.44 174 LYS A O 1
ATOM 1428 N N . TYR A 1 175 ? 3.707 8.606 14.327 1.00 97.44 175 TYR A N 1
ATOM 1429 C CA . TYR A 1 175 ? 3.657 9.198 15.687 1.00 97.44 175 TYR A CA 1
ATOM 1430 C C . TYR A 1 175 ? 2.397 10.058 15.906 1.00 97.44 175 TYR A C 1
ATOM 1432 O O . TYR A 1 175 ? 1.779 10.028 16.970 1.00 97.44 175 TYR A O 1
ATOM 1440 N N . GLN A 1 176 ? 1.992 10.815 14.883 1.00 96.44 176 GLN A N 1
ATOM 1441 C CA . GLN A 1 176 ? 0.831 11.701 14.927 1.00 96.44 176 GLN A CA 1
ATOM 1442 C C . GLN A 1 176 ? -0.487 10.941 15.123 1.00 96.44 176 GLN A C 1
ATOM 1444 O O . GLN A 1 176 ? -1.405 11.512 15.709 1.00 96.44 176 GLN A O 1
ATOM 1449 N N . ILE A 1 177 ? -0.561 9.684 14.678 1.00 98.12 177 ILE A N 1
ATOM 1450 C CA . ILE A 1 177 ? -1.709 8.793 14.867 1.00 98.12 177 ILE A CA 1
ATOM 1451 C C . ILE A 1 177 ? -1.541 7.980 16.158 1.00 98.12 177 ILE A C 1
ATOM 1453 O O . ILE A 1 177 ? -2.451 7.937 16.981 1.00 98.12 177 ILE A O 1
ATOM 1457 N N . GLN A 1 178 ? -0.362 7.411 16.412 1.00 97.81 178 GLN A N 1
ATOM 1458 C CA . GLN A 1 178 ? -0.069 6.608 17.609 1.00 97.81 178 GLN A CA 1
ATOM 1459 C C . GLN A 1 178 ? -0.246 7.387 18.924 1.00 97.81 178 GLN A C 1
ATOM 1461 O O . GLN A 1 178 ? -0.625 6.827 19.951 1.00 97.81 178 GLN A O 1
ATOM 1466 N N . LYS A 1 179 ? -0.054 8.713 18.915 1.00 97.38 179 LYS A N 1
ATOM 1467 C CA . LYS A 1 179 ? -0.301 9.556 20.099 1.00 97.38 179 LYS A CA 1
ATOM 1468 C C . LYS A 1 179 ? -1.784 9.685 20.488 1.00 97.38 179 LYS A C 1
ATOM 1470 O O . LYS A 1 179 ? -2.070 10.213 21.564 1.00 97.38 179 LYS A O 1
ATOM 1475 N N . LEU A 1 180 ? -2.732 9.232 19.660 1.00 97.19 180 LEU A N 1
ATOM 1476 C CA . LEU A 1 180 ? -4.184 9.309 19.899 1.00 97.19 180 LEU A CA 1
ATOM 1477 C C . LEU A 1 180 ? -4.665 8.244 20.908 1.00 97.19 180 LEU A C 1
ATOM 1479 O O . LEU A 1 180 ? -5.605 7.501 20.639 1.00 97.19 180 LEU A O 1
ATOM 1483 N N . LYS A 1 181 ? -4.023 8.162 22.083 1.00 97.44 181 LYS A N 1
ATOM 1484 C CA . LYS A 1 181 ? -4.161 7.049 23.046 1.00 97.44 181 LYS A CA 1
ATOM 1485 C C . LYS A 1 181 ? -5.608 6.665 23.367 1.00 97.44 181 LYS A C 1
ATOM 1487 O O . LYS A 1 181 ? -5.957 5.496 23.297 1.00 97.44 181 LYS A O 1
ATOM 1492 N N . LYS A 1 182 ? -6.469 7.655 23.630 1.00 97.62 182 LYS A N 1
ATOM 1493 C CA . LYS A 1 182 ? -7.887 7.423 23.958 1.00 97.62 182 LYS A CA 1
ATOM 1494 C C . LYS A 1 182 ? -8.663 6.738 22.829 1.00 97.62 182 LYS A C 1
ATOM 1496 O O . LYS A 1 182 ? -9.556 5.950 23.107 1.00 97.62 182 LYS A O 1
ATOM 1501 N N . ALA A 1 183 ? -8.354 7.055 21.570 1.00 97.75 183 ALA A N 1
ATOM 1502 C CA . ALA A 1 183 ? -9.010 6.417 20.434 1.00 97.75 183 ALA A CA 1
ATOM 1503 C C . ALA A 1 183 ? -8.541 4.961 20.297 1.00 97.75 183 ALA A C 1
ATOM 1505 O O . ALA A 1 183 ? -9.368 4.064 20.201 1.00 97.75 183 ALA A O 1
ATOM 1506 N N . TRP A 1 184 ? -7.231 4.715 20.409 1.00 98.06 184 TRP A N 1
ATOM 1507 C CA . TRP A 1 184 ? -6.669 3.360 20.408 1.00 98.06 184 TRP A CA 1
ATOM 1508 C C . TRP A 1 184 ? -7.210 2.487 21.548 1.00 98.06 184 TRP A C 1
ATOM 1510 O O . TRP A 1 184 ? -7.527 1.319 21.342 1.00 98.06 184 TRP A O 1
ATOM 1520 N N . GLU A 1 185 ? -7.380 3.044 22.748 1.00 97.81 185 GLU A N 1
ATOM 1521 C CA . GLU A 1 185 ? -7.981 2.338 23.887 1.00 97.81 185 GLU A CA 1
ATOM 1522 C C . GLU A 1 185 ? -9.423 1.900 23.595 1.00 97.81 185 GLU A C 1
ATOM 1524 O O . GLU A 1 185 ? -9.783 0.761 23.899 1.00 97.81 185 GLU A O 1
ATOM 1529 N N . LEU A 1 186 ? -10.212 2.767 22.951 1.00 98.19 186 LEU A N 1
ATOM 1530 C CA . LEU A 1 186 ? -11.629 2.550 22.642 1.00 98.19 186 LEU A CA 1
ATOM 1531 C C . LEU A 1 186 ? -11.893 1.770 21.348 1.00 98.19 186 LEU A C 1
ATOM 1533 O O . LEU A 1 186 ? -13.055 1.478 21.064 1.00 98.19 186 LEU A O 1
ATOM 1537 N N . LEU A 1 187 ? -10.859 1.423 20.577 1.00 98.06 187 LEU A N 1
ATOM 1538 C CA . LEU A 1 187 ? -11.033 0.576 19.401 1.00 98.06 187 LEU A CA 1
ATOM 1539 C C . LEU A 1 187 ? -11.647 -0.781 19.787 1.00 98.06 187 LEU A C 1
ATOM 1541 O O . LEU A 1 187 ? -11.249 -1.364 20.811 1.00 98.06 187 LEU A O 1
ATOM 1545 N N . PRO A 1 188 ? -12.580 -1.305 18.971 1.00 98.00 188 PRO A N 1
ATOM 1546 C CA . PRO A 1 188 ? -13.095 -2.657 19.115 1.00 98.00 188 PRO A CA 1
ATOM 1547 C C . PRO A 1 188 ? -11.967 -3.683 19.202 1.00 98.00 188 PRO A C 1
ATOM 1549 O O . PRO A 1 188 ? -10.934 -3.551 18.550 1.00 98.00 188 PRO A O 1
ATOM 1552 N N . LYS A 1 189 ? -12.182 -4.743 19.990 1.00 97.88 189 LYS A N 1
ATOM 1553 C CA . LYS A 1 189 ? -11.199 -5.824 20.113 1.00 97.88 189 LYS A CA 1
ATOM 1554 C C . LYS A 1 189 ? -10.886 -6.460 18.752 1.00 97.88 189 LYS A C 1
ATOM 1556 O O . LYS A 1 189 ? -9.718 -6.660 18.463 1.00 97.88 189 LYS A O 1
ATOM 1561 N N . LYS A 1 190 ? -11.911 -6.682 17.916 1.00 97.94 190 LYS A N 1
ATOM 1562 C CA . LYS A 1 190 ? -11.749 -7.214 16.554 1.00 97.94 190 LYS A CA 1
ATOM 1563 C C . LYS A 1 190 ? -10.702 -6.418 15.768 1.00 97.94 190 LYS A C 1
ATOM 1565 O O . LYS A 1 190 ? -9.758 -7.001 15.270 1.00 97.94 190 LYS A O 1
ATOM 1570 N N . ASP A 1 191 ? -10.839 -5.095 15.726 1.00 98.31 191 ASP A N 1
ATOM 1571 C CA . ASP A 1 191 ? -9.945 -4.243 14.937 1.00 98.31 191 ASP A CA 1
ATOM 1572 C C . ASP A 1 191 ? -8.506 -4.263 15.473 1.00 98.31 191 ASP A C 1
ATOM 1574 O O . ASP A 1 191 ? -7.555 -4.175 14.701 1.00 98.31 191 ASP A O 1
ATOM 1578 N N . LYS A 1 192 ? -8.330 -4.395 16.794 1.00 98.25 192 LYS A N 1
ATOM 1579 C CA . LYS A 1 192 ? -6.999 -4.562 17.400 1.00 98.25 192 LYS A CA 1
ATOM 1580 C C . LYS A 1 192 ? -6.374 -5.893 16.998 1.00 98.25 192 LYS A C 1
ATOM 1582 O O . LYS A 1 192 ? -5.236 -5.894 16.551 1.00 98.25 192 LYS A O 1
ATOM 1587 N N . ASP A 1 193 ? -7.137 -6.979 17.109 1.00 98.44 193 ASP A N 1
ATOM 1588 C CA . ASP A 1 193 ? -6.688 -8.324 16.745 1.00 98.44 193 ASP A CA 1
ATOM 1589 C C . ASP A 1 193 ? -6.302 -8.367 15.246 1.00 98.44 193 ASP A C 1
ATOM 1591 O O . ASP A 1 193 ? -5.197 -8.786 14.910 1.00 98.44 193 ASP A O 1
ATOM 1595 N N . THR A 1 194 ? -7.136 -7.812 14.354 1.00 98.31 194 THR A N 1
ATOM 1596 C CA . THR A 1 194 ? -6.839 -7.672 12.914 1.00 98.31 194 THR A CA 1
ATOM 1597 C C . THR A 1 194 ? -5.562 -6.863 12.663 1.00 98.31 194 THR A C 1
ATOM 1599 O O . THR A 1 194 ? -4.726 -7.246 11.843 1.00 98.31 194 THR A O 1
ATOM 1602 N N . LEU A 1 195 ? -5.382 -5.732 13.355 1.00 97.94 195 LEU A N 1
ATOM 1603 C CA . LEU A 1 195 ? -4.185 -4.909 13.188 1.00 97.94 195 LEU A CA 1
ATOM 1604 C C . LEU A 1 195 ? -2.921 -5.643 13.656 1.00 97.94 195 LEU A C 1
ATOM 1606 O O . LEU A 1 195 ? -1.891 -5.532 12.992 1.00 97.94 195 LEU A O 1
ATOM 1610 N N . ASP A 1 196 ? -2.990 -6.389 14.758 1.00 98.12 196 ASP A N 1
ATOM 1611 C CA . ASP A 1 196 ? -1.873 -7.187 15.272 1.00 98.12 196 ASP A CA 1
ATOM 1612 C C . ASP A 1 196 ? -1.498 -8.317 14.295 1.00 98.12 196 ASP A C 1
ATOM 1614 O O . ASP A 1 196 ? -0.315 -8.511 14.006 1.00 98.12 196 ASP A O 1
ATOM 1618 N N . GLU A 1 197 ? -2.489 -9.008 13.721 1.00 98.12 197 GLU A N 1
ATOM 1619 C CA . GLU A 1 197 ? -2.286 -10.052 12.705 1.00 98.12 197 GLU A CA 1
ATOM 1620 C C . GLU A 1 197 ? -1.600 -9.504 11.446 1.00 98.12 197 GLU A C 1
ATOM 1622 O O . GLU A 1 197 ? -0.580 -10.039 11.002 1.00 98.12 197 GLU A O 1
ATOM 1627 N N . ILE A 1 198 ? -2.101 -8.393 10.900 1.00 97.88 198 ILE A N 1
ATOM 1628 C CA . ILE A 1 198 ? -1.525 -7.768 9.700 1.00 97.88 198 ILE A CA 1
ATOM 1629 C C . ILE A 1 198 ? -0.137 -7.181 9.993 1.00 97.88 198 ILE A C 1
ATOM 1631 O O . ILE A 1 198 ? 0.760 -7.234 9.150 1.00 97.88 198 ILE A O 1
ATOM 1635 N N . SER A 1 199 ? 0.078 -6.654 11.200 1.00 96.94 199 SER A N 1
ATOM 1636 C CA . SER A 1 199 ? 1.395 -6.158 11.615 1.00 96.94 199 SER A CA 1
ATOM 1637 C C . SER A 1 199 ? 2.417 -7.284 11.716 1.00 96.94 199 SER A C 1
ATOM 1639 O O . SER A 1 199 ? 3.565 -7.086 11.333 1.00 96.94 199 SER A O 1
ATOM 1641 N N . LEU A 1 200 ? 2.009 -8.470 12.178 1.00 97.31 200 LEU A N 1
ATOM 1642 C CA . LEU A 1 200 ? 2.860 -9.658 12.192 1.00 97.31 200 LEU A CA 1
ATOM 1643 C C . LEU A 1 200 ? 3.173 -10.149 10.772 1.00 97.31 200 LEU A C 1
ATOM 1645 O O . LEU A 1 200 ? 4.306 -10.547 10.497 1.00 97.31 200 LEU A O 1
ATOM 1649 N N . LEU A 1 201 ? 2.192 -10.113 9.867 1.00 97.06 201 LEU A N 1
ATOM 1650 C CA . LEU A 1 201 ? 2.373 -10.467 8.458 1.00 97.06 201 LEU A CA 1
ATOM 1651 C C . LEU A 1 201 ? 3.403 -9.558 7.767 1.00 97.06 201 LEU A C 1
ATOM 1653 O O . LEU A 1 201 ? 4.300 -10.048 7.083 1.00 97.06 201 LEU A O 1
ATOM 1657 N N . MET A 1 202 ? 3.297 -8.245 7.982 1.00 96.19 202 MET A N 1
ATOM 1658 C CA . MET A 1 202 ? 4.151 -7.222 7.360 1.00 96.19 202 MET A CA 1
ATOM 1659 C C . MET A 1 202 ? 5.378 -6.849 8.203 1.00 96.19 202 MET A C 1
ATOM 1661 O O . MET A 1 202 ? 6.035 -5.837 7.939 1.00 96.19 202 MET A O 1
ATOM 1665 N N . ASP A 1 203 ? 5.686 -7.644 9.227 1.00 94.31 203 ASP A N 1
ATOM 1666 C CA . ASP A 1 203 ? 6.791 -7.381 10.137 1.00 94.31 203 ASP A CA 1
ATOM 1667 C C . ASP A 1 203 ? 8.135 -7.384 9.396 1.00 94.31 203 ASP A C 1
ATOM 1669 O O . ASP A 1 203 ? 8.407 -8.225 8.539 1.00 94.31 203 ASP A O 1
ATOM 1673 N N . ASN A 1 204 ? 9.001 -6.429 9.734 1.00 91.19 204 ASN A N 1
ATOM 1674 C CA . ASN A 1 204 ? 10.278 -6.249 9.046 1.00 91.19 204 ASN A CA 1
ATOM 1675 C C . ASN A 1 204 ? 11.401 -7.153 9.583 1.00 91.19 204 ASN A C 1
ATOM 1677 O O . ASN A 1 204 ? 12.509 -7.145 9.028 1.00 91.19 204 ASN A O 1
ATOM 1681 N N . SER A 1 205 ? 11.152 -7.938 10.639 1.00 89.94 205 SER A N 1
ATOM 1682 C CA . SER A 1 205 ? 12.140 -8.881 11.150 1.00 89.94 205 SER A CA 1
ATOM 1683 C C . SER A 1 205 ? 12.451 -9.959 10.115 1.00 89.94 205 SER A C 1
ATOM 1685 O O . SER A 1 205 ? 11.652 -10.286 9.236 1.00 89.94 205 SER A O 1
ATOM 1687 N N . GLN A 1 206 ? 13.677 -10.485 10.188 1.00 91.25 206 GLN A N 1
ATOM 1688 C CA . GLN A 1 206 ? 14.171 -11.498 9.249 1.00 91.25 206 GLN A CA 1
ATOM 1689 C C . GLN A 1 206 ? 13.965 -11.104 7.771 1.00 91.25 206 GLN A C 1
ATOM 1691 O O . GLN A 1 206 ? 13.747 -11.971 6.932 1.00 91.25 206 GLN A O 1
ATOM 1696 N N . HIS A 1 207 ? 14.047 -9.803 7.461 1.00 91.94 207 HIS A N 1
ATOM 1697 C CA . HIS A 1 207 ? 13.849 -9.254 6.118 1.00 91.94 207 HIS A CA 1
ATOM 1698 C C . HIS A 1 207 ? 12.464 -9.560 5.531 1.00 91.94 207 HIS A C 1
ATOM 1700 O O . HIS A 1 207 ? 12.379 -10.038 4.408 1.00 91.94 207 HIS A O 1
ATOM 1706 N N . TYR A 1 208 ? 11.391 -9.271 6.274 1.00 94.38 208 TYR A N 1
ATOM 1707 C CA . TYR A 1 208 ? 10.007 -9.479 5.820 1.00 94.38 208 TYR A CA 1
ATOM 1708 C C . TYR A 1 208 ? 9.669 -10.944 5.523 1.00 94.38 208 TYR A C 1
ATOM 1710 O O . TYR A 1 208 ? 8.963 -11.255 4.563 1.00 94.38 208 TYR A O 1
ATOM 1718 N N . LYS A 1 209 ? 10.170 -11.865 6.356 1.00 97.25 209 LYS A N 1
ATOM 1719 C CA . LYS A 1 209 ? 9.999 -13.311 6.155 1.00 97.25 209 LYS A CA 1
ATOM 1720 C C . LYS A 1 209 ? 8.531 -13.716 5.970 1.00 97.25 209 LYS A C 1
ATOM 1722 O O . LYS A 1 209 ? 8.224 -14.423 5.017 1.00 97.25 209 LYS A O 1
ATOM 1727 N N . ASN A 1 210 ? 7.641 -13.260 6.853 1.00 96.62 210 ASN A N 1
ATOM 1728 C CA . ASN A 1 210 ? 6.224 -13.646 6.830 1.00 96.62 210 ASN A CA 1
ATOM 1729 C C . ASN A 1 210 ? 5.527 -13.162 5.550 1.00 96.62 210 ASN A C 1
ATOM 1731 O O . ASN A 1 210 ? 4.817 -13.925 4.903 1.00 96.62 210 ASN A O 1
ATOM 1735 N N . TYR A 1 211 ? 5.794 -11.922 5.141 1.00 97.19 211 TYR A N 1
ATOM 1736 C CA . TYR A 1 211 ? 5.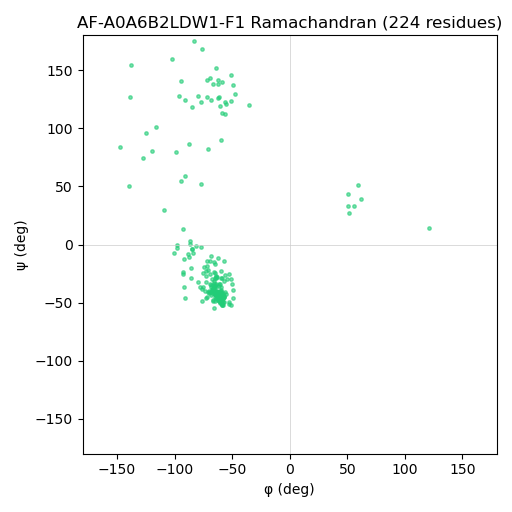312 -11.361 3.881 1.00 97.19 211 TYR A CA 1
ATOM 1737 C C . TYR A 1 211 ? 5.849 -12.128 2.661 1.00 97.19 211 TYR A C 1
ATOM 1739 O O . TYR A 1 211 ? 5.083 -12.455 1.758 1.00 97.19 211 TYR A O 1
ATOM 1747 N N . HIS A 1 212 ? 7.138 -12.486 2.639 1.00 96.12 212 HIS A N 1
ATOM 1748 C CA . HIS A 1 212 ? 7.704 -13.291 1.553 1.00 96.12 212 HIS A CA 1
ATOM 1749 C C . HIS A 1 212 ? 7.093 -14.695 1.474 1.00 96.12 212 HIS A C 1
ATOM 1751 O O . HIS A 1 212 ? 6.820 -15.177 0.374 1.00 96.12 212 HIS A O 1
ATOM 1757 N N . GLU A 1 213 ? 6.855 -15.344 2.616 1.00 96.25 213 GLU A N 1
ATOM 1758 C CA . GLU A 1 213 ? 6.151 -16.629 2.672 1.00 96.25 213 GLU A CA 1
ATOM 1759 C C . GLU A 1 213 ? 4.707 -16.496 2.171 1.00 96.25 213 GLU A C 1
ATOM 1761 O O . GLU A 1 213 ? 4.261 -17.324 1.378 1.00 96.25 213 GLU A O 1
ATOM 1766 N N . ALA A 1 214 ? 3.995 -15.437 2.567 1.00 95.38 214 ALA A N 1
ATOM 1767 C CA . ALA A 1 214 ? 2.645 -15.163 2.085 1.00 95.38 214 ALA A CA 1
ATOM 1768 C C . ALA A 1 214 ? 2.618 -14.970 0.564 1.00 95.38 214 ALA A C 1
ATOM 1770 O O . ALA A 1 214 ? 1.852 -15.656 -0.107 1.00 95.38 214 ALA A O 1
ATOM 1771 N N . LEU A 1 215 ? 3.508 -14.137 0.012 1.00 95.06 215 LEU A N 1
ATOM 1772 C CA . LEU A 1 215 ? 3.634 -13.940 -1.434 1.00 95.06 215 LEU A CA 1
ATOM 1773 C C . LEU A 1 215 ? 3.923 -15.241 -2.187 1.00 95.06 215 LEU A C 1
ATOM 1775 O O . LE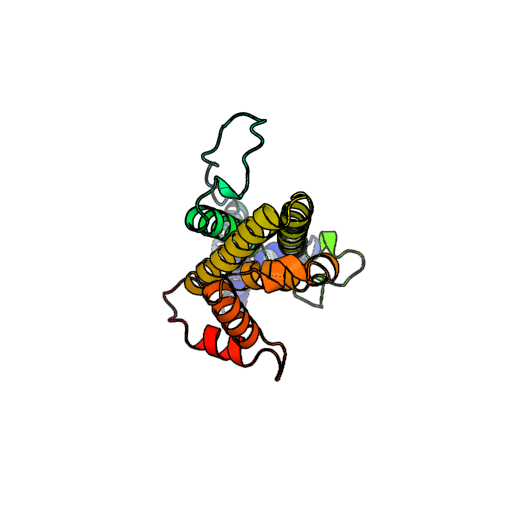U A 1 215 ? 3.319 -15.497 -3.223 1.00 95.06 215 LEU A O 1
ATOM 1779 N N . HIS A 1 216 ? 4.836 -16.068 -1.673 1.00 94.56 216 HIS A N 1
ATOM 1780 C CA . HIS A 1 216 ? 5.191 -17.341 -2.301 1.00 94.56 216 HIS A CA 1
ATOM 1781 C C . HIS A 1 216 ? 4.023 -18.342 -2.310 1.00 94.56 216 HIS A C 1
ATOM 1783 O O . HIS A 1 216 ? 3.942 -19.198 -3.188 1.00 94.56 216 HIS A O 1
ATOM 1789 N N . ASN A 1 217 ? 3.123 -18.259 -1.330 1.00 94.81 217 ASN A N 1
ATOM 1790 C CA . ASN A 1 217 ? 1.978 -19.159 -1.214 1.00 94.81 217 ASN A CA 1
ATOM 1791 C C . ASN A 1 217 ? 0.771 -18.730 -2.067 1.00 94.81 217 ASN A C 1
ATOM 1793 O O . ASN A 1 217 ? -0.197 -19.489 -2.160 1.00 94.81 217 ASN A O 1
ATOM 1797 N N . ILE A 1 218 ? 0.810 -17.550 -2.694 1.00 93.88 218 ILE A N 1
ATOM 1798 C CA . ILE A 1 218 ? -0.244 -17.099 -3.607 1.00 93.88 218 ILE A CA 1
ATOM 1799 C C . ILE A 1 218 ? -0.163 -17.919 -4.903 1.00 93.88 218 ILE A C 1
ATOM 1801 O O . ILE A 1 218 ? 0.899 -17.980 -5.521 1.00 93.88 218 ILE A O 1
ATOM 1805 N N . PRO A 1 219 ? -1.263 -18.551 -5.352 1.00 93.88 219 PRO A N 1
ATOM 1806 C CA . PRO A 1 219 ? -1.262 -19.290 -6.609 1.00 93.88 219 PRO A CA 1
ATOM 1807 C C . PRO A 1 219 ? -0.981 -18.386 -7.820 1.00 93.88 219 PRO A C 1
ATOM 1809 O O . PRO A 1 219 ? -1.565 -17.314 -7.925 1.00 93.88 219 PRO A O 1
ATOM 1812 N N . ASP A 1 220 ? -0.220 -18.875 -8.806 1.00 90.06 220 ASP A N 1
ATOM 1813 C CA . ASP A 1 220 ? 0.204 -18.110 -10.003 1.00 90.06 220 ASP A CA 1
ATOM 1814 C C . ASP A 1 220 ? -0.927 -17.423 -10.796 1.00 90.06 220 ASP A C 1
ATOM 1816 O O . ASP A 1 220 ? -0.695 -16.462 -11.527 1.00 90.06 220 ASP A O 1
ATOM 1820 N N . HIS A 1 221 ? -2.156 -17.940 -10.712 1.00 90.69 221 HIS A N 1
ATOM 1821 C CA . HIS A 1 221 ? -3.317 -17.407 -11.434 1.00 90.69 221 HIS A CA 1
ATOM 1822 C C . HIS A 1 221 ? -4.062 -16.304 -10.668 1.00 90.69 221 HIS A C 1
ATOM 1824 O O . HIS A 1 221 ? -4.986 -15.701 -11.217 1.00 90.69 221 HIS A O 1
ATOM 1830 N N . VAL A 1 222 ? -3.705 -16.071 -9.404 1.00 91.62 222 VAL A N 1
ATOM 1831 C CA . VAL A 1 222 ? -4.319 -15.055 -8.553 1.00 91.62 222 VAL A CA 1
ATOM 1832 C C . VAL A 1 222 ? -3.530 -13.753 -8.713 1.00 91.62 222 VAL A C 1
ATOM 1834 O O . VAL A 1 222 ? -2.314 -13.749 -8.522 1.00 91.62 222 VAL A O 1
ATOM 1837 N N . PRO A 1 223 ? -4.181 -12.635 -9.084 1.00 92.25 223 PRO A N 1
ATOM 1838 C CA . PRO A 1 223 ? -3.494 -11.358 -9.186 1.00 92.25 223 PRO A CA 1
ATOM 1839 C C . PRO A 1 223 ? -3.048 -10.887 -7.798 1.00 92.25 223 PRO A C 1
ATOM 1841 O O . PRO A 1 223 ? -3.808 -10.968 -6.836 1.00 92.25 223 PRO A O 1
ATOM 1844 N N . CYS A 1 224 ? -1.834 -10.353 -7.717 1.00 95.06 224 CYS A N 1
ATOM 1845 C CA . CYS A 1 224 ? -1.313 -9.694 -6.527 1.00 95.06 224 CYS A CA 1
ATOM 1846 C C . CYS A 1 224 ? -0.560 -8.418 -6.916 1.00 95.06 224 CYS A C 1
ATOM 1848 O O . CYS A 1 224 ? -0.051 -8.293 -8.035 1.00 95.06 224 CYS A O 1
ATOM 1850 N N . ILE A 1 225 ? -0.498 -7.475 -5.980 1.00 95.75 225 ILE A N 1
ATOM 1851 C CA . ILE A 1 225 ? 0.387 -6.314 -6.038 1.00 95.75 225 ILE A CA 1
ATOM 1852 C C . ILE A 1 225 ? 1.353 -6.468 -4.859 1.00 95.75 225 ILE A C 1
ATOM 1854 O O . ILE A 1 225 ? 0.933 -6.235 -3.720 1.00 95.75 225 ILE A O 1
ATOM 1858 N N . PRO A 1 226 ? 2.593 -6.927 -5.114 1.00 91.69 226 PRO A N 1
ATOM 1859 C CA . PRO A 1 226 ? 3.611 -7.090 -4.083 1.00 91.69 226 PRO A CA 1
ATOM 1860 C C . PRO A 1 226 ? 3.887 -5.791 -3.331 1.00 91.69 226 PRO A C 1
ATOM 1862 O O . PRO A 1 226 ? 3.999 -4.739 -3.993 1.00 91.69 226 PRO A O 1
#

Secondary structure (DSSP, 8-state):
-HHHHHHHHHHHSGGGGGGGSHHHHHHHHHHHHHS--HHHHHHHHHHTT------PPPS----S-----GGGS-HHHHHHHHHHHHHHHHTT--GGGGGGGGGGSTTHHHHSHHHHHHHHHHHHHHHHHHHHHHH--SHHHHHHHHHHHHHHHHHHHHTTBHHHHHHHHHHHT-HHHHT-HHHHHHS-HHHHHHHHHHHHHT--GGGTHHHHHHHHHS-TTS--B-

Sequence (226 aa):
MAILSIIKEWLKTDYGRDFEDEKLNTLLCQFKVEHVHDYLHQQIDALAKKDKVNANKSVVSGSYGLHISVLEIDPVELAKQLTLEEWNLLSKVRRDEFLNSNWTRKNKEQLAPNLLELINHGNMVTAWMVTTILRHTSVKSTVEVLSYFINLIEILEHMHNYNVLMHLLSGLFKYQIQKLKKAWELLPKKDKDTLDEISLLMDNSQHYKNYHEALHNIPDHVPCIP

Foldseek 3Di:
DVVLVVVLVCCQDPNVCVCVPPVNVVVVVVVCVVPPDPVSVVSSVVSVPPPDDDDDPDPDPDDDDDPDQPLNDDLLVVLVVLVVVLCVLVVPFDPQLPPPVLCVDPVSCVRGVSVVVSVVSLLVLLVVLLVSLVVDDDLVVSLVSLLSLLVSLVSNVVLQAVSSSVSNLVSCVPPSNVVSVSSVVPHDPVSVVSNVVVCVCQPCPPNNVNVVVSVVPDDPVRDHND

Organism: NCBI:txid1963864